Protein AF-A0A956P3X3-F1 (afdb_monomer)

Radius of gyration: 22.04 Å; Cα contacts (8 Å, |Δi|>4): 725; chains: 1; bounding box: 51×44×58 Å

Secondary structure (DSSP, 8-state):
-HHHHHHHT--S-EEEEE--S-SSS--EEEB-STTT-EEEEE--TTTHHHHHHHHHHHHTTPPPPSSS--SS--TT--SGGGB-SS-EEETTTTEEE-TTT-EETTSS-SSEE--HHHHHHHHHHHHHSHHHH--S-PPP-EEEEEEEEEETTEEEEPPPEEEESPPPP----SEEEEEE-TTS-EEEEEEEPPPPBSSS-TTS-EEEEEEEE--TTHHHH--EEEEEETTEEEEEE--SS-PPPP--EEEEETTTEEEEE--TTT-SEEEEEETTT--EEEEEETTEEEEETT--SEEEEEE-SS-EEEEEE---

Nearest PDB structures (foldseek):
  3fhq-assembly1_B  TM=4.062E-01  e=3.745E-04  Glutamicibacter protophormiae
  3fha-assembly1_A  TM=3.845E-01  e=3.541E-04  Glutamicibacter protophormiae
  3fhq-assembly2_D  TM=3.693E-01  e=7.754E-04  Glutamicibacter protophormiae
  1hng-assembly1_B  TM=3.920E-01  e=1.507E-02  Rattus rattus
  5ubx-assembly1_B  TM=3.166E-01  e=2.359E-02  Mus musculus

pLDDT: mean 89.93, std 10.21, range [42.72, 98.5]

Mean predicted aligned error: 6.12 Å

Solvent-accessible surface area (backbone atoms only — not comparable to full-atom values): 17410 Å² total; per-residue (Å²): 100,55,52,56,43,36,56,64,49,57,90,64,77,45,78,40,77,40,88,66,95,68,94,77,77,88,53,50,44,20,26,48,17,82,89,68,26,30,24,36,23,38,68,52,77,82,55,30,64,56,40,47,52,33,23,51,39,13,29,42,55,43,60,35,30,62,22,72,78,58,68,81,40,44,87,80,65,86,44,73,74,19,29,14,73,52,76,40,77,42,72,94,75,72,41,78,42,52,32,91,62,29,14,19,43,50,27,71,39,68,55,66,38,73,15,60,69,58,47,52,48,40,51,46,36,69,74,73,27,76,79,71,75,52,77,73,66,63,66,69,36,60,13,34,38,46,38,36,38,41,37,83,91,45,67,46,72,52,65,18,35,70,36,68,15,27,62,48,89,67,55,72,41,93,25,38,39,36,35,18,29,83,90,64,50,76,77,43,72,49,53,28,47,68,71,57,53,72,74,59,66,89,73,59,66,40,54,48,46,36,23,41,80,46,56,91,67,46,70,80,46,52,30,28,44,37,41,37,49,96,95,42,77,37,74,34,53,54,69,96,62,90,72,78,81,89,75,67,46,76,42,80,40,90,90,61,27,26,40,40,38,47,65,31,85,64,27,52,33,33,43,35,20,37,56,89,79,62,47,76,76,42,83,40,51,82,31,51,43,84,40,60,46,83,49,57,46,32,34,36,37,35,12,49,33,45,52,62,51,78,46,78,48,74,56,117

Structure (mmCIF, N/CA/C/O backbone):
data_AF-A0A956P3X3-F1
#
_entry.id   AF-A0A956P3X3-F1
#
loop_
_atom_site.group_PDB
_atom_site.id
_atom_site.type_symbol
_atom_site.label_atom_id
_atom_site.label_alt_id
_atom_site.label_comp_id
_atom_site.label_asym_id
_atom_site.label_entity_id
_atom_site.label_seq_id
_atom_site.pdbx_PDB_ins_code
_atom_site.Cartn_x
_atom_site.Cartn_y
_atom_site.Cartn_z
_atom_site.occupancy
_atom_site.B_iso_or_equiv
_atom_site.auth_seq_id
_atom_site.auth_comp_id
_atom_site.auth_asym_id
_atom_site.auth_atom_id
_atom_site.pdbx_PDB_model_num
ATOM 1 N N . VAL A 1 1 ? 1.084 0.787 2.793 1.00 89.25 1 VAL A N 1
ATOM 2 C CA . VAL A 1 1 ? 0.687 1.830 1.813 1.00 89.25 1 VAL A CA 1
ATOM 3 C C . VAL A 1 1 ? -0.714 1.593 1.2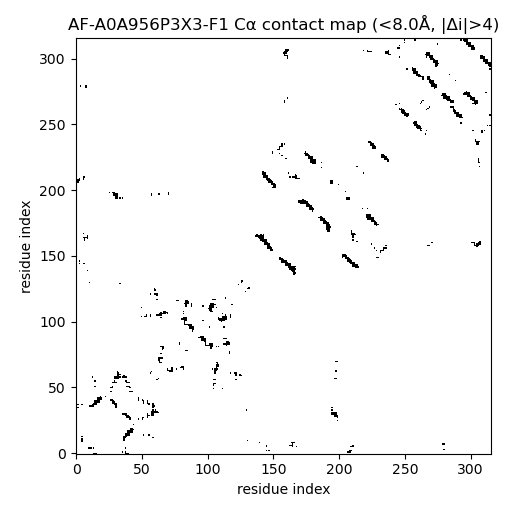60 1.00 89.25 1 VAL A C 1
ATOM 5 O O . VAL A 1 1 ? -1.508 2.520 1.314 1.00 89.25 1 VAL A O 1
ATOM 8 N N . LEU A 1 2 ? -1.071 0.370 0.841 1.00 91.31 2 LEU A N 1
ATOM 9 C CA . LEU A 1 2 ? -2.420 0.050 0.336 1.00 91.31 2 LEU A CA 1
ATOM 10 C C . LEU A 1 2 ? -3.567 0.499 1.269 1.00 91.31 2 LEU A C 1
ATOM 12 O O . LEU A 1 2 ? -4.482 1.189 0.833 1.00 91.31 2 LEU A O 1
ATOM 16 N N . ALA A 1 3 ? -3.478 0.190 2.569 1.00 94.56 3 ALA A N 1
ATOM 17 C CA . ALA A 1 3 ? -4.477 0.616 3.555 1.00 94.56 3 ALA A CA 1
ATOM 18 C C . ALA A 1 3 ? -4.563 2.138 3.736 1.00 94.56 3 ALA A C 1
ATOM 20 O O . ALA A 1 3 ? -5.655 2.666 3.921 1.00 94.56 3 ALA A O 1
ATOM 21 N N . LEU A 1 4 ? -3.432 2.842 3.625 1.00 94.62 4 LEU A N 1
ATOM 22 C CA . LEU A 1 4 ? -3.395 4.301 3.694 1.00 94.62 4 LEU A CA 1
ATOM 23 C C . LEU A 1 4 ? -4.129 4.912 2.497 1.00 94.62 4 LEU A C 1
ATOM 25 O O . LEU A 1 4 ? -5.017 5.730 2.695 1.00 94.62 4 LEU A O 1
ATOM 29 N N . LYS A 1 5 ? -3.861 4.432 1.276 1.00 93.38 5 LYS A N 1
ATOM 30 C CA . LYS A 1 5 ? -4.593 4.865 0.077 1.00 93.38 5 LYS A CA 1
ATOM 31 C C . LYS A 1 5 ? -6.096 4.587 0.184 1.00 93.38 5 LYS A C 1
ATOM 33 O O . LYS A 1 5 ? -6.902 5.442 -0.176 1.00 93.38 5 LYS A O 1
ATOM 38 N N . ALA A 1 6 ? -6.477 3.397 0.655 1.00 93.06 6 ALA A N 1
ATOM 39 C CA . ALA A 1 6 ? -7.883 3.034 0.826 1.00 93.06 6 ALA A CA 1
ATOM 40 C C . ALA A 1 6 ? -8.585 3.953 1.843 1.00 93.06 6 ALA A C 1
ATOM 42 O O . ALA A 1 6 ? -9.685 4.426 1.576 1.00 93.06 6 ALA A O 1
ATOM 43 N N . ALA A 1 7 ? -7.929 4.253 2.967 1.00 94.50 7 ALA A N 1
ATOM 44 C CA . ALA A 1 7 ? -8.443 5.145 4.005 1.00 94.50 7 ALA A CA 1
ATOM 45 C C . ALA A 1 7 ? -8.443 6.632 3.614 1.00 94.50 7 ALA A C 1
ATOM 47 O O . ALA A 1 7 ? -9.229 7.400 4.165 1.00 94.50 7 ALA A O 1
ATOM 48 N N . ASP A 1 8 ? -7.565 7.047 2.702 1.00 91.25 8 ASP A N 1
ATOM 49 C CA . ASP A 1 8 ? -7.583 8.383 2.098 1.00 91.25 8 ASP A CA 1
ATOM 50 C C . ASP A 1 8 ? -8.687 8.527 1.042 1.00 91.25 8 ASP A C 1
ATOM 52 O O . ASP A 1 8 ? -9.041 9.643 0.675 1.00 91.25 8 ASP A O 1
ATOM 56 N N . GLY A 1 9 ? -9.217 7.417 0.511 1.00 87.38 9 GLY A N 1
ATOM 57 C CA . GLY A 1 9 ? -10.200 7.450 -0.575 1.00 87.38 9 GLY A CA 1
ATOM 58 C C . GLY A 1 9 ? -9.646 8.019 -1.888 1.00 87.38 9 GLY A C 1
ATOM 59 O O . GLY A 1 9 ? -10.409 8.464 -2.742 1.00 87.38 9 GLY A O 1
ATOM 60 N N . SER A 1 10 ? -8.321 8.028 -2.049 1.00 83.62 10 SER A N 1
ATOM 61 C CA . SER A 1 10 ? -7.634 8.738 -3.129 1.00 83.62 10 SER A CA 1
ATOM 62 C C . SER A 1 10 ? -7.438 7.880 -4.382 1.00 83.62 10 SER A C 1
ATOM 64 O O . SER A 1 10 ? -7.206 6.663 -4.326 1.00 83.62 10 SER A O 1
ATOM 66 N N . SER A 1 11 ? -7.479 8.543 -5.538 1.00 80.50 11 SER A N 1
ATOM 67 C CA . SER A 1 11 ? -7.108 7.989 -6.844 1.00 80.50 11 SER A CA 1
ATOM 68 C C . SER A 1 11 ? -5.630 8.221 -7.197 1.00 80.50 11 SER A C 1
ATOM 70 O O . SER A 1 11 ? -5.174 7.738 -8.237 1.00 80.50 11 SER A O 1
ATOM 72 N N . ALA A 1 12 ? -4.875 8.920 -6.345 1.00 87.19 12 ALA A N 1
ATOM 73 C CA . ALA A 1 12 ? -3.454 9.173 -6.545 1.00 87.19 12 ALA A CA 1
ATOM 74 C C . ALA A 1 12 ? -2.612 7.887 -6.468 1.00 87.19 12 ALA A C 1
ATOM 76 O O . ALA A 1 12 ? -3.055 6.847 -5.966 1.00 87.19 12 ALA A O 1
ATOM 77 N N . TYR A 1 13 ? -1.378 7.990 -6.960 1.00 90.25 13 TYR A N 1
ATOM 78 C CA . TYR A 1 13 ? -0.344 6.985 -6.743 1.00 90.25 13 TYR A CA 1
ATOM 79 C C . TYR A 1 13 ? 0.301 7.211 -5.378 1.00 90.25 13 TYR A C 1
ATOM 81 O O . TYR A 1 13 ? 0.568 8.351 -4.999 1.00 90.25 13 TYR A O 1
ATOM 89 N N . TYR A 1 14 ? 0.566 6.127 -4.656 1.00 94.12 14 TYR A N 1
ATOM 90 C CA . TYR A 1 14 ? 1.231 6.178 -3.359 1.00 94.12 14 TYR A CA 1
ATOM 91 C C . TYR A 1 14 ? 2.521 5.372 -3.399 1.00 94.12 14 TYR A C 1
ATOM 93 O O . TYR A 1 14 ? 2.506 4.180 -3.693 1.00 94.12 14 TYR A O 1
ATOM 101 N N . TYR A 1 15 ? 3.622 6.005 -3.021 1.00 95.94 15 TYR A N 1
ATOM 102 C CA . TYR A 1 15 ? 4.911 5.347 -2.865 1.00 95.94 15 TYR A CA 1
ATOM 103 C C . TYR A 1 15 ? 5.340 5.431 -1.403 1.00 95.94 15 TYR A C 1
ATOM 105 O O . TYR A 1 15 ? 5.355 6.516 -0.821 1.00 95.94 15 TYR A O 1
ATOM 113 N N . GLY A 1 16 ? 5.631 4.289 -0.785 1.00 95.44 16 GLY A N 1
ATOM 114 C CA . GLY A 1 16 ? 6.189 4.251 0.563 1.00 95.44 16 GLY A CA 1
ATOM 115 C C . GLY A 1 16 ? 7.688 4.000 0.531 1.00 95.44 16 GLY A C 1
ATOM 116 O O . GLY A 1 16 ? 8.163 3.136 -0.197 1.00 95.44 16 GLY A O 1
ATOM 1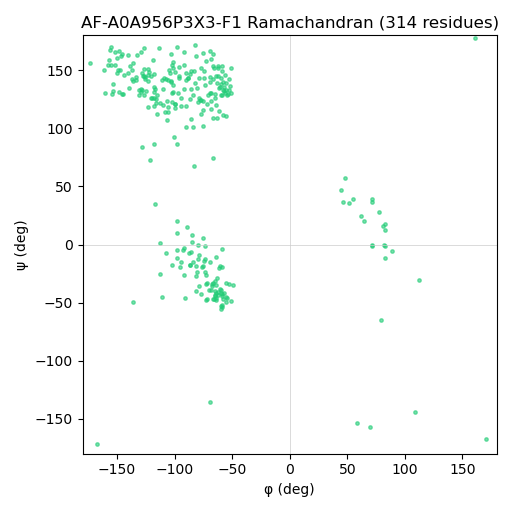17 N N . VAL A 1 17 ? 8.414 4.731 1.369 1.00 96.06 17 VAL A N 1
ATOM 118 C CA . VAL A 1 17 ? 9.855 4.560 1.547 1.00 96.06 17 VAL A CA 1
ATOM 119 C C . VAL A 1 17 ? 10.105 3.784 2.835 1.00 96.06 17 VAL A C 1
ATOM 121 O O . VAL A 1 17 ? 9.559 4.128 3.885 1.00 96.06 17 VAL A O 1
ATOM 124 N N . VAL A 1 18 ? 10.920 2.736 2.759 1.00 93.81 18 VAL A N 1
ATOM 125 C CA . VAL A 1 18 ? 11.226 1.850 3.885 1.00 93.81 18 VAL A CA 1
ATOM 126 C C . VAL A 1 18 ? 12.712 1.912 4.206 1.00 93.81 18 VAL A C 1
ATOM 128 O O . VAL A 1 18 ? 13.554 1.643 3.355 1.00 93.81 18 VAL A O 1
ATOM 131 N N . LYS A 1 19 ? 13.044 2.195 5.466 1.00 94.12 19 LYS A N 1
ATOM 132 C CA . LYS A 1 19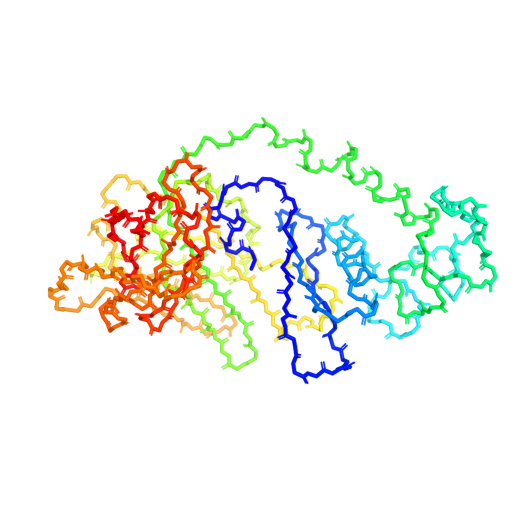 ? 14.417 2.057 5.949 1.00 94.12 19 LYS A CA 1
ATOM 133 C C . LYS A 1 19 ? 14.758 0.587 6.154 1.00 94.12 19 LYS A C 1
ATOM 135 O O . LYS A 1 19 ? 14.165 -0.072 7.007 1.00 94.12 19 LYS A O 1
ATOM 140 N N . THR A 1 20 ? 15.719 0.078 5.391 1.00 92.06 20 THR A N 1
ATOM 141 C CA . THR A 1 20 ? 16.123 -1.335 5.427 1.00 92.06 20 THR A CA 1
ATOM 142 C C . THR A 1 20 ? 17.437 -1.526 6.179 1.00 92.06 20 THR A C 1
ATOM 144 O O . THR A 1 20 ? 18.336 -0.686 6.137 1.00 92.06 20 THR A O 1
ATOM 147 N N . THR A 1 21 ? 17.595 -2.661 6.861 1.00 92.00 21 THR A N 1
ATOM 148 C CA . THR A 1 21 ? 18.856 -3.037 7.532 1.00 92.00 21 THR A CA 1
ATOM 149 C C . THR A 1 21 ? 19.837 -3.758 6.605 1.00 92.00 21 THR A C 1
ATOM 151 O O . THR A 1 21 ? 21.028 -3.797 6.897 1.00 92.00 21 THR A O 1
ATOM 154 N N . TYR A 1 22 ? 19.360 -4.280 5.474 1.00 90.38 22 TYR A N 1
ATOM 155 C CA . TYR A 1 22 ? 20.145 -4.973 4.450 1.00 90.38 22 TYR A CA 1
ATOM 156 C C . TYR A 1 22 ? 20.424 -4.068 3.246 1.00 90.38 22 TYR A C 1
ATOM 158 O O . TYR A 1 22 ? 19.684 -3.119 3.003 1.00 90.38 22 TYR A O 1
ATOM 166 N N . SER A 1 23 ? 21.472 -4.373 2.477 1.00 87.31 23 SER A N 1
ATOM 167 C CA . SER A 1 23 ? 21.928 -3.581 1.322 1.00 87.31 23 SER A CA 1
ATOM 168 C C . SER A 1 23 ? 21.756 -4.268 -0.039 1.00 87.31 23 SER A C 1
ATOM 170 O O . SER A 1 23 ? 22.145 -3.696 -1.053 1.00 87.31 23 SER A O 1
ATOM 172 N N . SER A 1 24 ? 21.192 -5.476 -0.079 1.00 85.38 24 SER A N 1
ATOM 173 C CA . SER A 1 24 ? 20.927 -6.235 -1.307 1.00 85.38 24 SER A CA 1
ATOM 174 C C . SER A 1 24 ? 19.700 -7.140 -1.150 1.00 85.38 24 SER A C 1
ATOM 176 O O . SER A 1 24 ? 19.291 -7.443 -0.029 1.00 85.38 24 SER A O 1
ATOM 178 N N . GLY A 1 25 ? 19.114 -7.565 -2.272 1.00 86.62 25 GLY A N 1
ATOM 179 C CA . GLY A 1 25 ? 17.879 -8.351 -2.311 1.00 86.62 25 GLY A CA 1
ATOM 180 C C . GLY A 1 25 ? 16.704 -7.526 -2.831 1.00 86.62 25 GLY A C 1
ATOM 181 O O . GLY A 1 25 ? 16.883 -6.695 -3.719 1.00 86.62 25 GLY A O 1
ATOM 182 N N . VAL A 1 26 ? 15.511 -7.758 -2.280 1.00 87.50 26 VAL A N 1
ATOM 183 C CA . VAL A 1 26 ? 14.284 -7.049 -2.674 1.00 87.50 26 VAL A CA 1
ATOM 184 C C . VAL A 1 26 ? 14.401 -5.574 -2.288 1.00 87.50 26 VAL A C 1
ATOM 186 O O . VAL A 1 26 ? 14.383 -5.232 -1.109 1.00 87.50 26 VAL A O 1
ATOM 189 N N . ALA A 1 27 ? 14.555 -4.704 -3.282 1.00 91.69 27 ALA A N 1
ATOM 190 C CA . ALA A 1 27 ? 14.717 -3.266 -3.078 1.00 91.69 27 ALA A CA 1
ATOM 191 C C . ALA A 1 27 ? 13.382 -2.506 -3.101 1.00 91.69 27 ALA A C 1
ATOM 193 O O . ALA A 1 27 ? 13.267 -1.452 -2.469 1.00 91.69 27 ALA A O 1
ATOM 194 N N . GLY A 1 28 ? 12.383 -3.056 -3.791 1.00 92.81 28 GLY A N 1
ATOM 195 C CA . GLY A 1 28 ? 11.038 -2.516 -3.913 1.00 92.81 28 GLY A CA 1
ATOM 196 C C . GLY A 1 28 ? 10.013 -3.596 -4.245 1.00 92.81 28 GLY A C 1
ATOM 197 O O . GLY A 1 28 ? 10.374 -4.751 -4.474 1.00 92.81 28 GLY A O 1
ATOM 198 N N . ILE A 1 29 ? 8.738 -3.223 -4.116 1.00 91.31 29 ILE A N 1
ATOM 199 C CA . ILE A 1 29 ? 7.579 -4.043 -4.482 1.00 91.31 29 ILE A CA 1
ATOM 200 C C . ILE A 1 29 ? 6.479 -3.127 -5.034 1.00 91.31 29 ILE A C 1
ATOM 202 O O . ILE A 1 29 ? 6.063 -2.170 -4.359 1.00 91.31 29 ILE A O 1
ATOM 206 N N . GLY A 1 30 ? 5.940 -3.466 -6.200 1.00 91.19 30 GLY A N 1
ATOM 207 C CA . GLY A 1 30 ? 4.930 -2.702 -6.922 1.00 91.19 30 GLY A CA 1
ATOM 208 C C . GLY A 1 30 ? 3.749 -3.563 -7.368 1.00 91.19 30 GLY A C 1
ATOM 209 O O . GLY A 1 30 ? 3.898 -4.632 -7.952 1.00 91.19 30 GLY A O 1
ATOM 210 N N . TYR A 1 31 ? 2.523 -3.084 -7.134 1.00 90.19 31 TYR A N 1
ATOM 211 C CA . TYR A 1 31 ? 1.351 -3.719 -7.750 1.00 90.19 31 TYR A CA 1
ATOM 212 C C . TYR A 1 31 ? 1.273 -3.389 -9.239 1.00 90.19 31 TYR A C 1
ATOM 214 O O . TYR A 1 31 ? 1.415 -2.222 -9.619 1.00 90.19 31 TYR A O 1
ATOM 222 N N . VAL A 1 32 ? 0.957 -4.392 -10.058 1.00 88.06 32 VAL A N 1
ATOM 223 C CA . VAL A 1 32 ? 0.909 -4.267 -11.516 1.00 88.06 32 VAL A CA 1
ATOM 224 C C . VAL A 1 32 ? -0.457 -3.754 -11.974 1.00 88.06 32 VAL A C 1
ATOM 226 O O . VAL A 1 32 ? -1.458 -4.472 -11.952 1.00 88.06 32 VAL A O 1
ATOM 229 N N . GLY A 1 33 ? -0.493 -2.501 -12.425 1.00 84.88 33 GLY A N 1
ATOM 230 C CA . GLY A 1 33 ? -1.693 -1.833 -12.925 1.00 84.88 33 GLY A CA 1
ATOM 231 C C . GLY A 1 33 ? -2.837 -1.766 -11.903 1.00 84.88 33 GLY A C 1
ATOM 232 O O . GLY A 1 33 ? -2.643 -1.759 -10.686 1.00 84.88 33 GLY A O 1
ATOM 233 N N . GLY A 1 34 ? -4.066 -1.690 -12.418 1.00 80.12 34 GLY A N 1
ATOM 234 C CA . GLY A 1 34 ? -5.286 -1.804 -11.622 1.00 80.12 34 GLY A CA 1
ATOM 235 C C . GLY A 1 34 ? -5.572 -0.628 -10.676 1.00 80.12 34 GLY A C 1
ATOM 236 O O . GLY A 1 34 ? -5.173 0.522 -10.896 1.00 80.12 34 GLY A O 1
ATOM 237 N N . GLY A 1 35 ? -6.360 -0.920 -9.636 1.00 79.00 35 GLY A N 1
ATOM 238 C CA . GLY A 1 35 ? -6.847 0.064 -8.663 1.00 79.00 35 GLY A CA 1
ATOM 239 C C . GLY A 1 35 ? -5.891 0.325 -7.497 1.00 79.00 35 GLY A C 1
ATOM 240 O O . GLY A 1 35 ? -6.022 1.359 -6.830 1.00 79.00 35 GLY A O 1
ATOM 241 N N . ALA A 1 36 ? -4.927 -0.577 -7.275 1.00 84.62 36 ALA A N 1
ATOM 242 C CA . ALA A 1 36 ? -3.984 -0.510 -6.167 1.00 84.62 36 ALA A CA 1
ATOM 243 C C . ALA A 1 36 ? -3.147 0.771 -6.212 1.00 84.62 36 ALA A C 1
ATOM 245 O O . ALA A 1 36 ? -3.182 1.533 -5.255 1.00 84.62 36 ALA A O 1
ATOM 246 N N . ARG A 1 37 ? -2.449 1.052 -7.325 1.00 89.06 37 ARG A N 1
ATOM 247 C CA . ARG A 1 37 ? -1.610 2.260 -7.519 1.00 89.06 37 ARG A CA 1
ATOM 248 C C . ARG A 1 37 ? -0.696 2.557 -6.324 1.00 89.06 37 ARG A C 1
ATOM 250 O O . ARG A 1 37 ? -0.517 3.713 -5.935 1.00 89.06 37 ARG A O 1
ATOM 257 N N . THR A 1 38 ? -0.179 1.505 -5.697 1.00 92.69 38 THR A N 1
ATOM 258 C CA . THR A 1 38 ? 0.757 1.629 -4.585 1.00 92.69 38 THR A CA 1
ATOM 259 C C . THR A 1 38 ? 2.025 0.847 -4.851 1.00 92.69 38 THR A C 1
ATOM 261 O O . THR A 1 38 ? 1.962 -0.264 -5.378 1.00 92.69 38 THR A O 1
ATOM 264 N N . ALA A 1 39 ? 3.136 1.402 -4.399 1.00 94.50 39 ALA A N 1
ATOM 265 C CA . ALA A 1 39 ? 4.450 0.794 -4.455 1.00 94.50 39 ALA A CA 1
ATOM 266 C C . ALA A 1 39 ? 5.227 1.081 -3.164 1.00 94.50 39 ALA A C 1
ATOM 268 O O . ALA A 1 39 ? 4.866 1.962 -2.369 1.00 94.50 39 ALA A O 1
ATOM 269 N N . LEU A 1 40 ? 6.279 0.307 -2.945 1.00 94.31 40 LEU A N 1
ATOM 270 C CA . LEU A 1 40 ? 7.215 0.429 -1.839 1.00 94.31 40 LEU A CA 1
ATOM 271 C C . LEU A 1 40 ? 8.637 0.336 -2.374 1.00 94.31 40 LEU A C 1
ATOM 273 O O . LEU A 1 40 ? 8.893 -0.491 -3.236 1.00 94.31 40 LEU A O 1
ATOM 277 N N . GLY A 1 41 ? 9.568 1.082 -1.794 1.00 95.44 41 GLY A N 1
ATOM 278 C CA . GLY A 1 41 ? 10.990 0.826 -2.002 1.00 95.44 41 GLY A CA 1
ATOM 279 C C . GLY A 1 41 ? 11.853 1.332 -0.861 1.00 95.44 41 GLY A C 1
ATOM 280 O O . GLY A 1 41 ? 11.377 2.002 0.060 1.00 95.44 41 GLY A O 1
ATOM 281 N N . TRP A 1 42 ? 13.125 0.954 -0.877 1.00 95.94 42 TRP A N 1
ATOM 282 C CA . TRP A 1 42 ? 14.058 1.289 0.194 1.00 95.94 42 TRP A CA 1
ATOM 283 C C . TRP A 1 42 ? 14.536 2.752 0.165 1.00 95.94 42 TRP A C 1
ATOM 285 O O . TRP A 1 42 ? 14.404 3.453 -0.836 1.00 95.94 42 TRP A O 1
ATOM 295 N N . ASP A 1 43 ? 15.132 3.223 1.259 1.00 95.19 43 ASP A N 1
ATOM 296 C CA . ASP A 1 43 ? 15.688 4.579 1.408 1.00 95.19 43 ASP A CA 1
ATOM 297 C C . ASP A 1 43 ? 17.162 4.717 0.968 1.00 95.19 43 ASP A C 1
ATOM 299 O O . ASP A 1 43 ? 17.833 5.696 1.300 1.00 95.19 43 ASP A O 1
ATOM 303 N N . ARG A 1 44 ? 17.697 3.741 0.224 1.00 93.62 44 ARG A N 1
ATOM 304 C CA . ARG A 1 44 ? 19.130 3.655 -0.097 1.00 93.62 44 ARG A CA 1
ATOM 305 C C . ARG A 1 44 ? 19.498 4.377 -1.387 1.00 93.62 44 ARG A C 1
ATOM 307 O O . ARG A 1 44 ? 19.336 3.846 -2.480 1.00 93.62 44 ARG A O 1
ATOM 314 N N . LEU A 1 45 ? 20.058 5.575 -1.268 1.00 91.69 45 LEU A N 1
ATOM 315 C CA . LEU A 1 45 ? 20.659 6.276 -2.404 1.00 91.69 45 LEU A CA 1
ATOM 316 C C . LEU A 1 45 ? 22.023 5.662 -2.798 1.00 91.69 45 LEU A C 1
ATOM 318 O O . LEU A 1 45 ? 22.736 5.160 -1.928 1.00 91.69 45 LEU A O 1
ATOM 322 N N . PRO A 1 46 ? 22.404 5.711 -4.091 1.00 91.75 46 PRO A N 1
ATOM 323 C CA . PRO A 1 46 ? 21.681 6.362 -5.189 1.00 91.75 46 PRO A CA 1
ATOM 324 C C . PRO A 1 46 ? 20.598 5.491 -5.854 1.00 91.75 46 PRO A C 1
ATOM 326 O O . PRO A 1 46 ? 19.861 6.002 -6.686 1.00 91.75 46 PRO A O 1
ATOM 329 N N . SER A 1 47 ? 20.461 4.206 -5.509 1.00 92.62 47 SER A N 1
ATOM 330 C CA . SER A 1 47 ? 19.547 3.295 -6.222 1.00 92.62 47 SER A CA 1
ATOM 331 C C . SER A 1 47 ? 18.062 3.530 -5.928 1.00 92.62 47 SER A C 1
ATOM 333 O O . SER A 1 47 ? 17.221 3.187 -6.753 1.00 92.62 47 SER A O 1
ATOM 335 N N . ALA A 1 48 ? 17.711 4.132 -4.788 1.00 94.56 48 ALA A N 1
ATOM 336 C CA . ALA A 1 48 ? 16.321 4.337 -4.374 1.00 94.56 48 ALA A CA 1
ATOM 337 C C . ALA A 1 48 ? 15.459 5.093 -5.401 1.00 94.56 48 ALA A C 1
ATOM 339 O O . ALA A 1 48 ? 14.271 4.802 -5.518 1.00 94.56 48 ALA A O 1
ATOM 340 N N . SER A 1 49 ? 16.030 6.037 -6.159 1.00 93.38 49 SER A N 1
ATOM 341 C CA . SER A 1 49 ? 15.291 6.753 -7.209 1.00 93.38 49 SER A CA 1
ATOM 342 C C . SER A 1 49 ? 14.955 5.860 -8.402 1.00 93.38 49 SER A C 1
ATOM 344 O O . SER A 1 49 ? 13.852 5.952 -8.935 1.00 93.38 49 SER A O 1
ATOM 346 N N . GLY A 1 50 ? 15.885 4.983 -8.785 1.00 94.94 50 GLY A N 1
ATOM 347 C CA . GLY A 1 50 ? 15.687 3.985 -9.835 1.00 94.94 50 GLY A CA 1
ATOM 348 C C . GLY A 1 50 ? 14.617 2.974 -9.464 1.00 94.94 50 GLY A C 1
ATOM 349 O O . GLY A 1 50 ? 13.650 2.782 -10.195 1.00 94.94 50 GLY A O 1
ATOM 350 N N . VAL A 1 51 ? 14.718 2.442 -8.241 1.00 95.75 51 VAL A N 1
ATOM 351 C CA . VAL A 1 51 ? 13.707 1.553 -7.653 1.00 95.75 51 VAL A CA 1
ATOM 352 C C . VAL A 1 51 ? 12.339 2.226 -7.660 1.00 95.75 51 VAL A C 1
ATOM 354 O O . VAL A 1 51 ? 11.386 1.659 -8.173 1.00 95.75 51 VAL A O 1
ATOM 357 N N . MET A 1 52 ? 12.229 3.470 -7.186 1.00 96.25 52 MET A N 1
ATOM 358 C CA . MET A 1 52 ? 10.954 4.191 -7.218 1.00 96.25 52 MET A CA 1
ATOM 359 C C . MET A 1 52 ? 10.362 4.265 -8.630 1.00 96.25 52 MET A C 1
ATOM 361 O O . MET A 1 52 ? 9.165 4.036 -8.804 1.00 96.25 52 MET A O 1
ATOM 365 N N . ALA A 1 53 ? 11.180 4.585 -9.634 1.00 96.12 53 ALA A N 1
ATOM 366 C CA . ALA A 1 53 ? 10.729 4.644 -11.018 1.00 96.12 53 ALA A CA 1
ATOM 367 C C . ALA A 1 53 ? 10.285 3.262 -11.536 1.00 96.12 53 ALA A C 1
ATOM 369 O O . ALA A 1 53 ? 9.230 3.177 -12.169 1.00 96.12 53 ALA A O 1
ATOM 370 N N . HIS A 1 54 ? 11.023 2.198 -11.210 1.00 96.88 54 HIS A N 1
ATOM 371 C CA . HIS A 1 54 ? 10.699 0.807 -11.540 1.00 96.88 54 HIS A CA 1
ATOM 372 C C . HIS A 1 54 ? 9.337 0.392 -10.964 1.00 96.88 54 HIS A C 1
ATOM 374 O O . HIS A 1 54 ? 8.429 0.012 -11.705 1.00 96.88 54 HIS A O 1
ATOM 380 N N . GLU A 1 55 ? 9.136 0.582 -9.657 1.00 95.75 55 GLU A N 1
ATOM 381 C CA . GLU A 1 55 ? 7.897 0.172 -8.986 1.00 95.75 55 GLU A CA 1
ATOM 382 C C . GLU A 1 55 ? 6.675 0.984 -9.445 1.00 95.75 55 GLU A C 1
ATOM 384 O O . GLU A 1 55 ? 5.553 0.475 -9.539 1.00 95.75 55 GLU A O 1
ATOM 389 N N . ILE A 1 56 ? 6.870 2.263 -9.777 1.00 94.31 56 ILE A N 1
ATOM 390 C CA . ILE A 1 56 ? 5.819 3.087 -10.389 1.00 94.31 56 ILE A CA 1
ATOM 391 C C . ILE A 1 56 ? 5.496 2.593 -11.806 1.00 94.31 56 ILE A C 1
ATOM 393 O O . ILE A 1 56 ? 4.329 2.636 -12.210 1.00 94.31 56 ILE A O 1
ATOM 397 N N . GLY A 1 57 ? 6.488 2.087 -12.542 1.00 95.25 57 GLY A N 1
ATOM 398 C CA . GLY A 1 57 ? 6.293 1.386 -13.809 1.00 95.25 57 GLY A CA 1
ATOM 399 C C . GLY A 1 57 ? 5.307 0.227 -13.670 1.00 95.25 57 GLY A C 1
ATOM 400 O O . GLY A 1 57 ? 4.344 0.148 -14.443 1.00 95.25 57 GLY A O 1
ATOM 401 N N . HIS A 1 58 ? 5.444 -0.594 -12.623 1.00 94.81 58 HIS A N 1
ATOM 402 C CA . HIS A 1 58 ? 4.465 -1.640 -12.310 1.00 94.81 58 HIS A CA 1
ATOM 403 C C . HIS A 1 58 ? 3.067 -1.066 -12.096 1.00 94.81 58 HIS A C 1
ATOM 405 O O . HIS A 1 58 ? 2.120 -1.522 -12.738 1.00 94.81 58 HIS A O 1
ATOM 411 N N . ASN A 1 59 ? 2.906 0.010 -11.319 1.00 92.56 59 ASN A N 1
ATOM 412 C CA . ASN A 1 59 ? 1.588 0.637 -11.136 1.00 92.56 59 ASN A CA 1
ATOM 413 C C . ASN A 1 59 ? 0.948 1.154 -12.439 1.00 92.56 59 ASN A C 1
ATOM 415 O O . ASN A 1 59 ? -0.270 1.352 -12.480 1.00 92.56 59 ASN A O 1
ATOM 419 N N . MET A 1 60 ? 1.736 1.348 -13.498 1.00 92.62 60 MET A N 1
ATOM 420 C CA . MET A 1 60 ? 1.282 1.711 -14.846 1.00 92.62 60 MET A CA 1
ATOM 421 C C . MET A 1 60 ? 1.162 0.503 -15.791 1.00 92.62 60 MET A C 1
ATOM 423 O O . MET A 1 60 ? 1.146 0.657 -17.010 1.00 92.62 60 MET A O 1
ATOM 427 N N . GLY A 1 61 ? 1.055 -0.703 -15.229 1.00 91.12 61 GLY A N 1
ATOM 428 C CA . GLY A 1 61 ? 0.777 -1.940 -15.956 1.00 91.12 61 GLY A CA 1
ATOM 429 C C . GLY A 1 61 ? 1.995 -2.561 -16.631 1.00 91.12 61 GLY A C 1
ATOM 430 O O . GLY A 1 61 ? 1.826 -3.394 -17.519 1.00 91.12 61 GLY A O 1
ATOM 431 N N . ARG A 1 62 ? 3.214 -2.158 -16.260 1.00 93.94 62 ARG A N 1
ATOM 432 C CA . ARG A 1 62 ? 4.426 -2.731 -16.845 1.00 93.94 62 ARG A CA 1
ATOM 433 C C . ARG A 1 62 ? 4.841 -4.005 -16.121 1.00 93.94 62 ARG A C 1
ATOM 435 O O . ARG A 1 62 ? 4.897 -4.034 -14.898 1.00 93.94 62 ARG A O 1
ATOM 442 N N . SER A 1 63 ? 5.158 -5.040 -16.889 1.00 94.06 63 SER A N 1
ATOM 443 C CA . SER A 1 63 ? 5.874 -6.229 -16.416 1.00 94.06 63 SER A CA 1
ATOM 444 C C . SER A 1 63 ? 7.381 -6.050 -16.606 1.00 94.06 63 SER A C 1
ATOM 446 O O . SER A 1 63 ? 7.811 -5.150 -17.334 1.00 94.06 63 SER A O 1
ATOM 448 N N . HIS A 1 64 ? 8.171 -6.914 -15.968 1.00 95.75 64 HIS A N 1
ATOM 449 C CA . HIS A 1 64 ? 9.623 -6.915 -16.117 1.00 95.75 64 HIS A CA 1
ATOM 450 C C . HIS A 1 64 ? 10.076 -7.129 -17.565 1.00 95.75 64 HIS A C 1
ATOM 452 O O . HIS A 1 64 ? 9.403 -7.792 -18.349 1.00 95.75 64 HIS A O 1
ATOM 458 N N . VAL A 1 65 ? 11.263 -6.636 -17.901 1.00 96.94 65 VAL A N 1
ATOM 459 C CA . VAL A 1 65 ? 11.937 -6.856 -19.188 1.00 96.94 65 VAL A CA 1
ATOM 460 C C . VAL A 1 65 ? 13.045 -7.891 -19.028 1.00 96.94 65 VAL A C 1
ATOM 462 O O . VAL A 1 65 ? 13.777 -7.859 -18.045 1.00 96.94 65 VAL A O 1
ATOM 465 N N . ALA A 1 66 ? 13.205 -8.791 -20.005 1.00 95.44 66 ALA A N 1
ATOM 466 C CA . ALA A 1 66 ? 14.153 -9.910 -19.966 1.00 95.44 66 ALA A CA 1
ATOM 467 C C . ALA A 1 66 ? 15.641 -9.478 -19.990 1.00 95.44 66 ALA A C 1
ATOM 469 O O . ALA A 1 66 ? 16.339 -9.627 -20.994 1.00 95.44 66 ALA A O 1
ATOM 470 N N . CYS A 1 67 ? 16.142 -8.959 -18.868 1.00 95.94 67 CYS A N 1
ATOM 471 C CA . CYS A 1 67 ? 17.558 -8.733 -18.591 1.00 95.94 67 CYS A CA 1
ATOM 472 C C . CYS A 1 67 ? 17.795 -8.776 -17.074 1.00 95.94 67 CYS A C 1
ATOM 474 O O . CYS A 1 67 ? 17.059 -8.153 -16.312 1.00 95.94 67 CYS A O 1
ATOM 476 N N . GLY A 1 68 ? 18.816 -9.520 -16.637 1.00 92.25 68 GLY A N 1
ATOM 477 C CA . GLY A 1 68 ? 19.148 -9.680 -15.215 1.00 92.25 68 GLY A CA 1
ATOM 478 C C . GLY A 1 68 ? 18.318 -10.746 -14.489 1.00 92.25 68 GLY A C 1
ATOM 479 O O . GLY A 1 68 ? 18.288 -10.776 -13.266 1.00 92.25 68 GLY A O 1
ATOM 480 N N . GLY A 1 69 ? 17.667 -11.638 -15.244 1.00 90.12 69 GLY A N 1
ATOM 481 C CA . GLY A 1 69 ? 16.954 -12.804 -14.716 1.00 90.12 69 GLY A CA 1
ATOM 482 C C . GLY A 1 69 ? 15.643 -12.534 -13.962 1.00 90.12 69 GLY A C 1
ATOM 483 O O . GLY A 1 69 ? 15.391 -13.250 -12.992 1.00 90.12 69 GLY A O 1
ATOM 484 N N . PRO A 1 70 ? 14.795 -11.559 -14.352 1.00 89.50 70 PRO A N 1
ATOM 485 C CA . PRO A 1 70 ? 13.493 -11.412 -13.719 1.00 89.50 70 PRO A CA 1
ATOM 486 C C . PRO A 1 70 ? 12.598 -12.614 -14.016 1.00 89.50 70 PRO A C 1
ATOM 488 O O . PRO A 1 70 ? 12.690 -13.250 -15.070 1.00 89.50 70 PRO A O 1
ATOM 491 N N . SER A 1 71 ? 11.682 -12.895 -13.095 1.00 85.19 71 SER A N 1
ATOM 492 C CA . SER A 1 71 ? 10.624 -13.870 -13.342 1.00 85.19 71 SER A CA 1
ATOM 493 C C . SER A 1 71 ? 9.562 -13.290 -14.285 1.00 85.19 71 SER A C 1
ATOM 495 O O . SER A 1 71 ? 9.243 -12.105 -14.200 1.00 85.19 71 SER A O 1
ATOM 497 N N . ASN A 1 72 ? 9.018 -14.134 -15.170 1.00 84.44 72 ASN A N 1
ATOM 498 C CA . ASN A 1 72 ? 7.911 -13.807 -16.080 1.00 84.44 72 ASN A CA 1
ATOM 499 C C . ASN A 1 72 ? 8.084 -12.476 -16.853 1.00 84.44 72 ASN A C 1
ATOM 501 O O . ASN A 1 72 ? 7.233 -11.590 -16.733 1.00 84.44 72 ASN A O 1
ATOM 505 N N . PRO A 1 73 ? 9.174 -12.303 -17.628 1.00 92.88 73 PRO A N 1
ATOM 506 C CA . PRO A 1 73 ? 9.372 -11.085 -18.407 1.00 92.88 73 PRO A CA 1
ATOM 507 C C . PRO A 1 73 ? 8.270 -10.894 -19.462 1.00 92.88 73 PRO A C 1
ATOM 509 O O . PRO A 1 73 ? 7.698 -11.869 -19.949 1.00 92.88 73 PRO A O 1
ATOM 512 N N . ASP A 1 74 ? 8.007 -9.639 -19.840 1.00 95.06 74 ASP A N 1
ATOM 513 C CA . ASP A 1 74 ? 7.060 -9.259 -20.892 1.00 95.06 74 ASP A CA 1
ATOM 514 C C . ASP A 1 74 ? 7.465 -9.921 -22.221 1.00 95.06 74 ASP A C 1
ATOM 516 O O . ASP A 1 74 ? 8.490 -9.541 -22.800 1.00 95.06 74 ASP A O 1
ATOM 520 N N . PRO A 1 75 ? 6.678 -10.886 -22.734 1.00 95.19 75 PRO A N 1
ATOM 521 C CA . PRO A 1 75 ? 7.011 -11.590 -23.967 1.00 95.19 75 PRO A CA 1
ATOM 522 C C . PRO A 1 75 ? 6.911 -10.694 -25.207 1.00 95.19 75 PRO A C 1
ATOM 524 O O . PRO A 1 75 ? 7.417 -11.066 -26.262 1.00 95.19 75 PRO A O 1
ATOM 527 N N . ASN A 1 76 ? 6.262 -9.530 -25.099 1.00 97.12 76 ASN A N 1
ATOM 528 C CA . ASN A 1 76 ? 6.090 -8.590 -26.204 1.00 97.12 76 ASN A CA 1
ATOM 529 C C . ASN A 1 76 ? 7.189 -7.522 -26.258 1.00 97.12 76 ASN A C 1
ATOM 531 O O . ASN A 1 76 ? 7.186 -6.707 -27.180 1.00 97.12 76 ASN A O 1
ATOM 535 N N . PHE A 1 77 ? 8.109 -7.488 -25.286 1.00 97.94 77 PHE A N 1
ATOM 536 C CA . PHE A 1 77 ? 9.198 -6.519 -25.303 1.00 97.94 77 PHE A CA 1
ATOM 537 C C . PHE A 1 77 ? 10.104 -6.766 -26.526 1.00 97.94 77 PHE A C 1
ATOM 539 O O . PHE A 1 77 ? 10.676 -7.852 -26.649 1.00 97.94 77 PHE A O 1
ATOM 546 N N . PRO A 1 78 ? 10.261 -5.788 -27.437 1.00 97.69 78 PRO A N 1
ATOM 547 C CA . PRO A 1 78 ? 10.805 -6.057 -28.769 1.00 97.69 78 PRO A CA 1
ATOM 548 C C . PRO A 1 78 ? 12.336 -6.081 -28.820 1.00 97.69 78 PRO A C 1
ATOM 550 O O . PRO A 1 78 ? 12.911 -6.537 -29.809 1.00 97.69 78 PRO A O 1
ATOM 553 N N . TYR A 1 79 ? 13.014 -5.570 -27.789 1.00 97.88 79 TYR A N 1
ATOM 554 C CA . TYR A 1 79 ? 14.459 -5.373 -27.830 1.00 97.88 79 TYR A CA 1
ATOM 555 C C . TYR A 1 79 ? 15.213 -6.464 -27.077 1.00 97.88 79 TYR A C 1
ATOM 557 O O . TYR A 1 79 ? 14.948 -6.770 -25.913 1.00 97.88 79 TYR A O 1
ATOM 565 N N . ALA A 1 80 ? 16.226 -7.022 -27.735 1.00 95.69 80 ALA A N 1
ATOM 566 C CA . ALA A 1 80 ? 17.087 -8.022 -27.128 1.00 95.69 80 ALA A CA 1
ATOM 567 C C . ALA A 1 80 ? 17.843 -7.455 -25.916 1.00 95.69 80 ALA A C 1
ATOM 569 O O . ALA A 1 80 ? 18.270 -6.296 -25.903 1.00 95.69 80 ALA A O 1
ATOM 570 N N . ASN A 1 81 ? 18.054 -8.309 -24.909 1.00 93.94 81 ASN A N 1
ATOM 571 C CA . ASN A 1 81 ? 18.885 -8.017 -23.737 1.00 93.94 81 ASN A CA 1
ATOM 572 C C . ASN A 1 81 ? 18.515 -6.693 -23.033 1.00 93.94 81 ASN A C 1
ATOM 574 O O . ASN A 1 81 ? 19.396 -5.942 -22.595 1.00 93.94 81 ASN A O 1
ATOM 578 N N . GLY A 1 82 ? 17.216 -6.376 -23.008 1.00 96.94 82 GLY A N 1
ATOM 579 C CA . GLY A 1 82 ? 16.655 -5.200 -22.352 1.00 96.94 82 GLY A CA 1
ATOM 580 C C . GLY A 1 82 ? 17.131 -3.855 -22.896 1.00 96.94 82 GLY A C 1
ATOM 581 O O . GLY A 1 82 ? 17.146 -2.903 -22.132 1.00 96.94 82 GLY A O 1
ATOM 582 N N . SER A 1 83 ? 17.580 -3.747 -24.150 1.00 98.19 83 SER A N 1
ATOM 583 C CA . SER A 1 83 ? 17.977 -2.450 -24.729 1.00 98.19 83 SER A CA 1
ATOM 584 C C . SER A 1 83 ? 16.820 -1.440 -24.719 1.00 98.19 83 SER A C 1
ATOM 586 O O . SER A 1 83 ? 15.662 -1.822 -24.859 1.00 98.19 83 SER A O 1
ATOM 588 N N . ILE A 1 84 ? 17.135 -0.145 -24.607 1.00 98.50 84 ILE A N 1
ATOM 589 C CA . ILE A 1 84 ? 16.132 0.932 -24.689 1.00 98.50 84 ILE A CA 1
ATOM 590 C C . ILE A 1 84 ? 15.600 1.206 -26.107 1.00 98.50 84 ILE A C 1
ATOM 592 O O . ILE A 1 84 ? 14.737 2.067 -26.270 1.00 98.50 84 ILE A O 1
ATOM 596 N N . GLY A 1 85 ? 16.102 0.490 -27.120 1.00 97.88 85 GLY A N 1
ATOM 597 C CA . GLY A 1 85 ? 15.636 0.564 -28.507 1.00 97.88 85 GLY A CA 1
ATOM 598 C C . GLY A 1 85 ? 16.184 1.772 -29.259 1.00 97.88 85 GLY A C 1
ATOM 599 O O . GLY A 1 85 ? 16.981 1.625 -30.186 1.00 97.88 85 GLY A O 1
ATOM 600 N N . ILE A 1 86 ? 15.803 2.970 -28.823 1.00 97.75 86 ILE A N 1
ATOM 601 C CA . ILE A 1 86 ? 16.208 4.243 -29.428 1.00 97.75 86 ILE A CA 1
ATOM 602 C C . ILE A 1 86 ? 17.090 5.067 -28.487 1.00 97.75 86 ILE A C 1
ATOM 604 O O . ILE A 1 86 ? 17.226 4.774 -27.301 1.00 97.75 86 ILE A O 1
ATOM 608 N N . TRP A 1 87 ? 17.693 6.128 -29.022 1.00 98.38 87 TRP A N 1
ATOM 609 C CA . TRP A 1 87 ? 18.426 7.097 -28.213 1.00 98.38 87 TRP A CA 1
ATOM 610 C C . TRP A 1 87 ? 17.495 7.836 -27.250 1.00 98.38 87 TRP A C 1
ATOM 612 O O . TRP A 1 87 ? 16.516 8.453 -27.665 1.00 98.38 87 TRP A O 1
ATOM 622 N N . GLY A 1 88 ? 17.836 7.805 -25.962 1.00 97.19 88 GLY A N 1
ATOM 623 C CA . GLY A 1 88 ? 17.177 8.613 -24.942 1.00 97.19 88 GLY A CA 1
ATOM 624 C C . GLY A 1 88 ? 17.752 10.025 -24.880 1.00 97.19 88 GLY A C 1
ATOM 625 O O . GLY A 1 88 ? 18.946 10.217 -25.111 1.00 97.19 88 GLY A O 1
ATOM 626 N N . LEU A 1 89 ? 16.922 11.003 -24.521 1.00 96.62 89 LEU A N 1
ATOM 627 C CA . LEU A 1 89 ? 17.348 12.374 -24.250 1.00 96.62 89 LEU A CA 1
ATOM 628 C C . LEU A 1 89 ? 17.098 12.713 -22.779 1.00 96.62 89 LEU A C 1
ATOM 630 O O . LEU A 1 89 ? 15.954 12.829 -22.342 1.00 96.62 89 LEU A O 1
ATOM 634 N N . ASP A 1 90 ? 18.176 12.903 -22.028 1.00 94.88 90 ASP A N 1
ATOM 635 C CA . ASP A 1 90 ? 18.137 13.485 -20.691 1.00 94.88 90 ASP A CA 1
ATOM 636 C C . ASP A 1 90 ? 18.130 15.005 -20.827 1.00 94.88 90 ASP A C 1
ATOM 638 O O . ASP A 1 90 ? 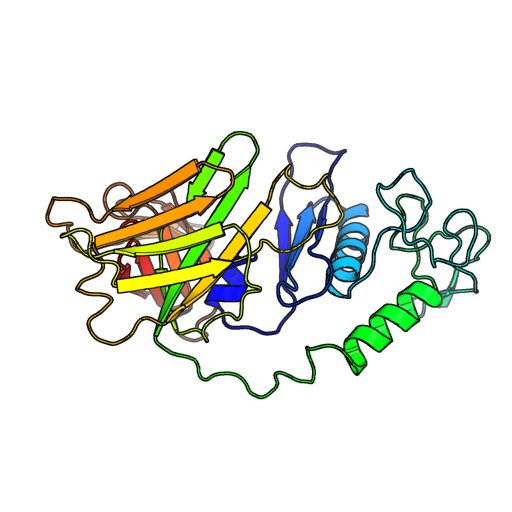19.157 15.615 -21.120 1.00 94.88 90 ASP A O 1
ATOM 642 N N . VAL A 1 91 ? 16.948 15.605 -20.675 1.00 95.06 91 VAL A N 1
ATOM 643 C CA . VAL A 1 91 ? 16.753 17.048 -20.855 1.00 95.06 91 VAL A CA 1
ATOM 644 C C . VAL A 1 91 ? 17.477 17.864 -19.776 1.00 95.06 91 VAL A C 1
ATOM 646 O O . VAL A 1 91 ? 18.186 18.793 -20.157 1.00 95.06 91 VAL A O 1
ATOM 649 N N . PRO A 1 92 ? 17.382 17.548 -18.465 1.00 94.31 92 PRO A N 1
ATOM 650 C CA . PRO A 1 92 ? 18.147 18.270 -17.446 1.00 94.31 92 PRO A CA 1
ATOM 651 C C . PRO A 1 92 ? 19.662 18.253 -17.673 1.00 94.31 92 PRO A C 1
ATOM 653 O O . PRO A 1 92 ? 20.314 19.279 -17.492 1.00 94.31 92 PRO A O 1
ATOM 656 N N . ALA A 1 93 ? 20.222 17.109 -18.073 1.00 94.56 93 ALA A N 1
ATOM 657 C CA . ALA A 1 93 ? 21.659 16.976 -18.315 1.00 94.56 93 ALA A CA 1
ATOM 658 C C . ALA A 1 93 ? 22.083 17.347 -19.748 1.00 94.56 93 ALA A C 1
ATOM 660 O O . ALA A 1 93 ? 23.278 17.351 -20.036 1.00 94.56 93 ALA A O 1
ATOM 661 N N . LEU A 1 94 ? 21.124 17.599 -20.648 1.00 96.12 94 LEU A N 1
ATOM 662 C CA . LEU A 1 94 ? 21.318 17.761 -22.095 1.00 96.12 94 LEU A CA 1
ATOM 663 C C . LEU A 1 94 ? 22.245 16.690 -22.692 1.00 96.12 94 LEU A C 1
ATOM 665 O O . LEU A 1 94 ? 23.175 16.987 -23.442 1.00 96.12 94 LEU A O 1
ATOM 669 N N . SER A 1 95 ? 21.997 15.426 -22.340 1.00 97.25 95 SER A N 1
ATOM 670 C CA . SER A 1 95 ? 22.848 14.300 -22.741 1.00 97.25 95 SER A CA 1
ATOM 671 C C . SER A 1 95 ? 22.053 13.164 -23.376 1.00 97.25 95 SER A C 1
ATOM 673 O O . SER A 1 95 ? 20.896 12.913 -23.031 1.00 97.25 95 SER A O 1
ATOM 675 N N . LEU A 1 96 ? 22.688 12.474 -24.325 1.00 97.69 96 LEU A N 1
ATOM 676 C CA . LEU A 1 96 ? 22.100 11.339 -25.027 1.00 97.69 96 LEU A CA 1
ATOM 677 C C . LEU A 1 96 ? 22.396 10.018 -24.306 1.00 97.69 96 LEU A C 1
ATOM 679 O O . LEU A 1 96 ? 23.502 9.789 -23.809 1.00 97.69 96 LEU A O 1
ATOM 683 N N . ARG A 1 97 ? 21.409 9.120 -24.289 1.00 97.94 97 ARG A N 1
ATOM 684 C CA . ARG A 1 97 ? 21.488 7.779 -23.697 1.00 97.94 97 ARG A CA 1
ATOM 685 C C . ARG A 1 97 ? 21.522 6.739 -24.808 1.00 97.94 97 ARG A C 1
ATOM 687 O O . ARG A 1 97 ? 20.564 6.608 -25.566 1.00 97.94 97 ARG A O 1
ATOM 694 N N . ASN A 1 98 ? 22.651 6.043 -24.925 1.00 97.88 98 ASN A N 1
ATOM 695 C CA . ASN A 1 98 ? 22.917 5.122 -26.027 1.00 97.88 98 ASN A CA 1
ATOM 696 C C . ASN A 1 98 ? 22.170 3.785 -25.844 1.00 97.88 98 ASN A C 1
ATOM 698 O O . ASN A 1 98 ? 22.411 3.119 -24.832 1.00 97.88 98 ASN A O 1
ATOM 702 N N . PRO A 1 99 ? 21.348 3.332 -26.813 1.00 97.56 99 PRO A N 1
ATOM 703 C CA . PRO A 1 99 ? 20.666 2.038 -26.747 1.00 97.56 99 PRO A CA 1
ATOM 704 C C . PRO A 1 99 ? 21.599 0.822 -26.689 1.00 97.56 99 PRO A C 1
ATOM 706 O O . PRO A 1 99 ? 21.177 -0.241 -26.228 1.00 97.56 99 PRO A O 1
ATOM 709 N N . SER A 1 100 ? 22.867 0.952 -27.095 1.00 96.75 100 SER A N 1
ATOM 710 C CA . SER A 1 100 ? 23.862 -0.117 -26.930 1.00 96.75 100 SER A CA 1
ATOM 711 C C . SER A 1 100 ? 24.361 -0.265 -25.489 1.00 96.75 100 SER A C 1
ATOM 713 O O . SER A 1 100 ? 24.937 -1.296 -25.149 1.00 96.75 100 SER A O 1
ATOM 715 N N . THR A 1 101 ? 24.180 0.758 -24.650 1.00 97.56 101 THR A N 1
ATOM 716 C CA . THR A 1 101 ? 24.699 0.808 -23.274 1.00 97.56 101 THR A CA 1
ATOM 717 C C . THR A 1 101 ? 23.578 0.729 -22.245 1.00 97.56 101 THR A C 1
ATOM 719 O O . THR A 1 101 ? 23.693 -0.023 -21.282 1.00 97.56 101 THR A O 1
ATOM 722 N N . TYR A 1 102 ? 22.501 1.488 -22.446 1.00 98.12 102 TYR A N 1
ATOM 723 C CA . TYR A 1 102 ? 21.417 1.623 -21.480 1.00 98.12 102 TYR A CA 1
ATOM 724 C C . TYR A 1 102 ? 20.373 0.518 -21.609 1.00 98.12 102 TYR A C 1
ATOM 726 O O . TYR A 1 102 ? 20.11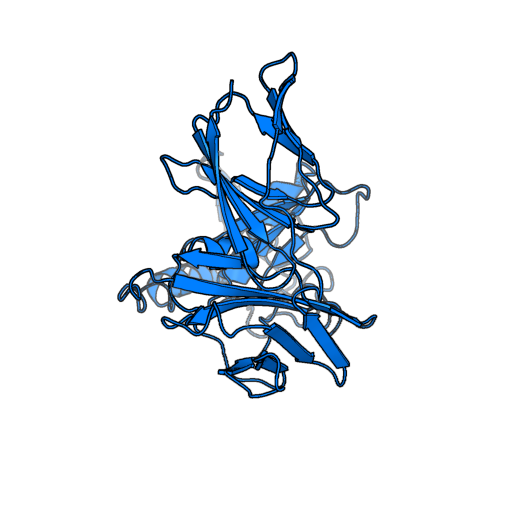7 -0.015 -22.694 1.00 98.12 102 TYR A O 1
ATOM 734 N N . LYS A 1 103 ? 19.773 0.191 -20.468 1.00 98.19 103 LYS A N 1
ATOM 735 C CA . LYS A 1 103 ? 18.820 -0.900 -20.287 1.00 98.19 103 LYS A CA 1
ATOM 736 C C . LYS A 1 103 ? 17.474 -0.364 -19.841 1.00 98.19 103 LYS A C 1
ATOM 738 O O . LYS A 1 103 ? 17.432 0.641 -19.142 1.00 98.19 103 LYS A O 1
ATOM 743 N N . ASP A 1 104 ? 16.396 -1.019 -20.255 1.00 98.38 104 ASP A N 1
ATOM 744 C CA . ASP A 1 104 ? 15.046 -0.594 -19.915 1.00 98.38 104 ASP A CA 1
ATOM 745 C C . ASP A 1 104 ? 14.851 -0.545 -18.399 1.00 98.38 104 ASP A C 1
ATOM 747 O O . ASP A 1 104 ? 15.292 -1.444 -17.677 1.00 98.38 104 ASP A O 1
ATOM 751 N N . LEU A 1 105 ? 14.146 0.495 -17.954 1.00 97.44 105 LEU A N 1
ATOM 752 C CA . LEU A 1 105 ? 13.773 0.734 -16.565 1.00 97.44 105 LEU A CA 1
ATOM 753 C C . LEU A 1 105 ? 13.150 -0.497 -15.898 1.00 97.44 105 LEU A C 1
ATOM 755 O O . LEU A 1 105 ? 13.394 -0.712 -14.721 1.00 97.44 105 LEU A O 1
ATOM 759 N N . MET A 1 106 ? 12.377 -1.309 -16.624 1.00 97.38 106 MET A N 1
ATOM 760 C CA . MET A 1 106 ? 11.712 -2.500 -16.083 1.00 97.38 106 MET A CA 1
ATOM 761 C C . MET A 1 106 ? 12.605 -3.748 -16.072 1.00 97.38 106 MET A C 1
ATOM 763 O O . MET A 1 106 ? 12.125 -4.855 -15.825 1.00 97.3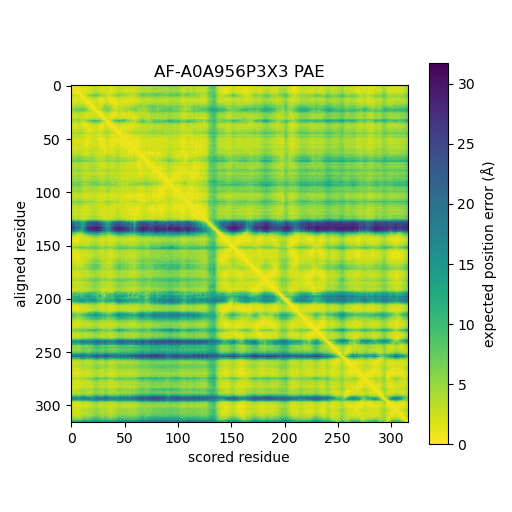8 106 MET A O 1
ATOM 767 N N . SER A 1 107 ? 13.894 -3.616 -16.375 1.00 95.75 107 SER A N 1
ATOM 768 C CA . SER A 1 107 ? 14.868 -4.702 -16.273 1.00 95.75 107 SER A CA 1
ATOM 769 C C . SER A 1 107 ? 15.671 -4.629 -14.972 1.00 95.75 107 SER A C 1
ATOM 771 O O . SER A 1 107 ? 15.628 -3.629 -14.263 1.00 95.75 107 SER A O 1
ATOM 773 N N . TYR A 1 108 ? 16.442 -5.676 -14.664 1.00 94.06 108 TYR A N 1
ATOM 774 C CA . TYR A 1 108 ? 17.406 -5.667 -13.551 1.00 94.06 108 TYR A CA 1
ATOM 775 C C . TYR A 1 108 ? 18.840 -5.365 -14.006 1.00 94.06 108 TYR A C 1
ATOM 777 O O . TYR A 1 108 ? 19.795 -5.524 -13.245 1.00 94.06 108 TYR A O 1
ATOM 785 N N . CYS A 1 109 ? 19.014 -4.959 -15.263 1.00 95.50 109 CYS A N 1
ATOM 786 C CA . CYS A 1 109 ? 20.307 -4.585 -15.813 1.00 95.50 109 CYS A CA 1
ATOM 787 C C . CYS A 1 109 ? 20.506 -3.069 -15.756 1.00 95.50 109 CYS A C 1
ATOM 789 O O . CYS A 1 109 ? 19.553 -2.303 -15.841 1.00 95.50 109 CYS A O 1
ATOM 791 N N . GLY A 1 110 ? 21.764 -2.637 -15.679 1.00 93.88 110 GLY A N 1
ATOM 792 C CA . GLY A 1 110 ? 22.130 -1.223 -15.691 1.00 93.88 110 GLY A CA 1
ATOM 793 C C . GLY A 1 110 ? 23.176 -0.883 -16.760 1.00 93.88 110 GLY A C 1
ATOM 794 O O . GLY A 1 110 ? 23.790 -1.793 -17.325 1.00 93.88 110 GLY A O 1
ATOM 795 N N . PRO A 1 111 ? 23.418 0.418 -17.010 1.00 95.50 111 PRO A N 1
ATOM 796 C CA . PRO A 1 111 ? 22.686 1.561 -16.453 1.00 95.50 111 PRO A CA 1
ATOM 797 C C . PRO A 1 111 ? 21.258 1.661 -17.012 1.00 95.50 111 PRO A C 1
ATOM 799 O O . PRO A 1 111 ? 21.019 1.353 -18.178 1.00 95.50 111 PRO A O 1
ATOM 802 N N . GLU A 1 112 ? 20.312 2.078 -16.176 1.00 95.25 112 GLU A N 1
ATOM 803 C CA . GLU A 1 112 ? 18.886 2.093 -16.516 1.00 95.25 112 GLU A CA 1
ATOM 804 C C . GLU A 1 112 ? 18.458 3.383 -17.235 1.00 95.25 112 GLU A C 1
ATOM 806 O O . GLU A 1 112 ? 18.984 4.472 -16.987 1.00 95.25 112 GLU A O 1
ATOM 811 N N . TRP A 1 113 ? 17.497 3.252 -18.144 1.00 97.12 113 TRP A N 1
ATOM 812 C CA . TRP A 1 113 ? 16.776 4.335 -18.802 1.00 97.12 113 TRP A CA 1
ATOM 813 C C . TRP A 1 113 ? 15.436 3.804 -19.329 1.00 97.12 113 TRP A C 1
ATOM 815 O O . TRP A 1 113 ? 15.288 2.617 -19.595 1.00 97.12 113 TRP A O 1
ATOM 825 N N . VAL A 1 114 ? 14.429 4.658 -19.491 1.00 97.06 114 VAL A N 1
ATOM 826 C CA . VAL A 1 114 ? 13.130 4.218 -20.022 1.00 97.06 114 VAL A CA 1
ATOM 827 C C . VAL A 1 114 ? 13.215 3.984 -21.538 1.00 97.06 114 VAL A C 1
ATOM 829 O O . VAL A 1 114 ? 13.604 4.889 -22.277 1.00 97.06 114 VAL A O 1
ATOM 832 N N . SER A 1 115 ? 12.870 2.784 -22.021 1.00 98.31 115 SER A N 1
ATOM 833 C CA . SER A 1 115 ? 12.735 2.536 -23.466 1.00 98.31 115 SER A CA 1
ATOM 834 C C . SER A 1 115 ? 11.545 3.288 -24.051 1.00 98.31 115 SER A C 1
ATOM 836 O O . SER A 1 115 ? 10.598 3.637 -23.342 1.00 98.31 115 SER A O 1
ATOM 838 N N . ASP A 1 116 ? 11.548 3.492 -25.364 1.00 97.88 116 ASP A N 1
ATOM 839 C CA . ASP A 1 116 ? 10.381 4.010 -26.082 1.00 97.88 116 ASP A CA 1
ATOM 840 C C . ASP A 1 116 ? 9.149 3.108 -25.929 1.00 97.88 116 ASP A C 1
ATOM 842 O O . ASP A 1 116 ? 8.047 3.615 -25.722 1.00 97.88 116 ASP A O 1
ATOM 846 N N . TYR A 1 117 ? 9.334 1.786 -25.942 1.00 98.12 117 TYR A N 1
ATOM 847 C CA . TYR A 1 117 ? 8.275 0.804 -25.713 1.00 98.12 117 TYR A CA 1
ATOM 848 C C . TYR A 1 117 ? 7.629 0.970 -24.328 1.00 98.12 117 TYR A C 1
ATOM 850 O O . TYR A 1 117 ? 6.408 1.129 -24.216 1.00 98.12 117 TYR A O 1
ATOM 858 N N . THR A 1 118 ? 8.439 0.990 -23.266 1.00 97.69 118 THR A N 1
ATOM 859 C CA . THR A 1 118 ? 7.956 1.164 -21.889 1.00 97.69 118 THR A CA 1
ATOM 860 C C . THR A 1 118 ? 7.328 2.545 -21.706 1.00 97.69 118 THR A C 1
ATOM 862 O O . THR A 1 118 ? 6.234 2.652 -21.145 1.00 97.69 118 THR A O 1
ATOM 865 N N . TRP A 1 119 ? 7.955 3.599 -22.237 1.00 96.31 119 TRP A N 1
ATOM 866 C CA . TRP A 1 119 ? 7.436 4.967 -22.193 1.00 96.31 119 TRP A CA 1
ATOM 867 C C . TRP A 1 119 ? 6.064 5.088 -22.860 1.00 96.31 119 TRP A C 1
ATOM 869 O O . TRP A 1 119 ? 5.121 5.595 -22.247 1.00 96.31 119 TRP A O 1
ATOM 879 N N . ALA A 1 120 ? 5.929 4.605 -24.097 1.00 96.19 120 ALA A N 1
ATOM 880 C CA . ALA A 1 120 ? 4.686 4.675 -24.856 1.00 96.19 120 ALA A CA 1
ATOM 881 C C . ALA A 1 120 ? 3.563 3.899 -24.159 1.00 96.19 120 ALA A C 1
ATOM 883 O O . ALA A 1 120 ? 2.442 4.399 -24.061 1.00 96.19 120 ALA A O 1
ATOM 884 N N . ALA A 1 121 ? 3.865 2.722 -23.604 1.00 95.12 121 ALA A N 1
ATOM 885 C CA . ALA A 1 121 ? 2.896 1.943 -22.844 1.00 95.12 121 ALA A CA 1
ATOM 886 C C . ALA A 1 121 ? 2.446 2.659 -21.560 1.00 95.12 121 ALA A C 1
ATOM 888 O O . ALA A 1 121 ? 1.249 2.720 -21.283 1.00 95.12 121 ALA A O 1
ATOM 889 N N . MET A 1 122 ? 3.371 3.247 -20.795 1.00 94.06 122 MET A N 1
ATOM 890 C CA . MET A 1 122 ? 3.034 4.016 -19.588 1.00 94.06 122 MET A CA 1
ATOM 891 C C . MET A 1 122 ? 2.224 5.274 -19.924 1.00 94.06 122 MET A C 1
ATOM 893 O O . MET A 1 122 ? 1.261 5.604 -19.228 1.00 94.06 122 MET A O 1
ATOM 897 N N . LEU A 1 123 ? 2.570 5.970 -21.010 1.00 93.12 123 LEU A N 1
ATOM 898 C CA . LEU A 1 123 ? 1.813 7.121 -21.496 1.00 93.12 123 LEU A CA 1
ATOM 899 C C . LEU A 1 123 ? 0.400 6.708 -21.927 1.00 93.12 123 LEU A C 1
ATOM 901 O O . LEU A 1 123 ? -0.573 7.331 -21.499 1.00 93.12 123 LEU A O 1
ATOM 905 N N . GLY A 1 124 ? 0.279 5.619 -22.687 1.00 92.25 124 GLY A N 1
ATOM 906 C CA . GLY A 1 124 ? -0.998 5.024 -23.078 1.00 92.25 124 GLY A CA 1
ATOM 907 C C . GLY A 1 124 ? -1.839 4.607 -21.872 1.00 92.25 124 GLY A C 1
ATOM 908 O O . GLY A 1 124 ? -3.022 4.933 -21.814 1.00 92.25 124 GLY A O 1
ATOM 909 N N . TYR A 1 125 ? -1.237 3.992 -20.850 1.00 89.81 125 TYR A N 1
ATOM 910 C CA . TYR A 1 125 ? -1.923 3.650 -19.599 1.00 89.81 125 TYR A CA 1
ATOM 911 C C . TYR A 1 125 ? -2.471 4.893 -18.890 1.00 89.81 125 TYR A C 1
ATOM 913 O O . TYR A 1 125 ? -3.575 4.878 -18.353 1.00 89.81 125 TYR A O 1
ATOM 921 N N . ARG A 1 126 ? -1.740 6.010 -18.899 1.00 84.81 126 ARG A N 1
ATOM 922 C CA . ARG A 1 126 ? -2.219 7.268 -18.304 1.00 84.81 126 ARG A CA 1
ATOM 923 C C . ARG A 1 126 ? -3.319 7.936 -19.131 1.00 84.81 126 ARG A C 1
ATOM 925 O O . ARG A 1 126 ? -4.199 8.563 -18.546 1.00 84.81 126 ARG A O 1
ATOM 932 N N . GLN A 1 127 ? -3.277 7.815 -20.456 1.00 85.19 127 GLN A N 1
ATOM 933 C CA . GLN A 1 127 ? -4.259 8.414 -21.367 1.00 85.19 127 GLN A CA 1
ATOM 934 C C . GLN A 1 127 ? -5.551 7.591 -21.490 1.00 85.19 127 GLN A C 1
ATOM 936 O O . GLN A 1 127 ? -6.638 8.162 -21.525 1.00 85.19 127 GLN A O 1
ATOM 941 N N . GLY A 1 128 ? -5.452 6.263 -21.531 1.00 74.31 128 GLY A N 1
ATOM 942 C CA . GLY A 1 128 ? -6.585 5.349 -21.714 1.00 74.31 128 GLY A CA 1
ATOM 943 C C . GLY A 1 128 ? -6.987 4.566 -20.46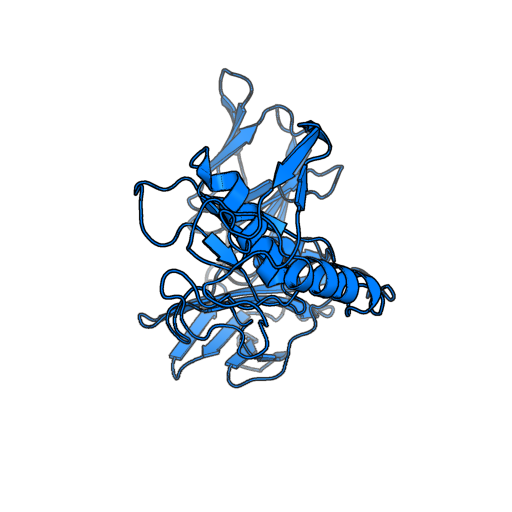5 1.00 74.31 128 GLY A C 1
ATOM 944 O O . GLY A 1 128 ? -7.988 3.856 -20.482 1.00 74.31 128 GLY A O 1
ATOM 945 N N . GLY A 1 129 ? -6.212 4.646 -19.383 1.00 62.50 129 GLY A N 1
ATOM 946 C CA . GLY A 1 129 ? -6.413 3.787 -18.224 1.00 62.50 129 GLY A CA 1
ATOM 947 C C . GLY A 1 129 ? -7.695 4.079 -17.439 1.00 62.50 129 GLY A C 1
ATOM 948 O O . GLY A 1 129 ? -8.283 5.161 -17.544 1.00 62.50 129 GLY A O 1
ATOM 949 N N . PRO A 1 130 ? -8.077 3.161 -16.531 1.00 54.56 130 PRO A N 1
ATOM 950 C CA . PRO A 1 130 ? -9.211 3.324 -15.612 1.00 54.56 130 PRO A CA 1
ATOM 951 C C . PRO A 1 130 ? -9.096 4.561 -14.696 1.00 54.56 130 PRO A C 1
ATOM 953 O O . PRO A 1 130 ? -10.012 4.864 -13.936 1.00 54.56 130 PRO A O 1
ATOM 956 N N . ASN A 1 131 ? -7.984 5.298 -14.758 1.00 51.06 131 ASN A N 1
ATOM 957 C CA . ASN A 1 131 ? -7.788 6.594 -14.114 1.00 51.06 131 ASN A CA 1
ATOM 958 C C . ASN A 1 131 ? -8.711 7.680 -14.691 1.00 51.06 131 ASN A C 1
ATOM 960 O O . ASN A 1 131 ? -9.134 8.546 -13.933 1.00 51.06 131 ASN A O 1
ATOM 964 N N . ASN A 1 132 ? -9.058 7.602 -15.981 1.00 45.69 132 ASN A N 1
ATOM 965 C CA . ASN A 1 132 ? -9.883 8.610 -16.661 1.00 45.69 132 ASN A CA 1
ATOM 966 C C . ASN A 1 132 ? -11.380 8.250 -16.673 1.00 45.69 132 ASN A C 1
ATOM 968 O O . ASN A 1 132 ? -12.216 9.116 -16.902 1.00 45.69 132 ASN A O 1
ATOM 972 N N . LEU A 1 133 ? -11.731 6.992 -16.369 1.00 45.53 133 LEU A N 1
ATOM 973 C CA . LEU A 1 133 ? -13.116 6.494 -16.376 1.00 45.53 133 LEU A CA 1
ATOM 974 C C . LEU A 1 133 ? -13.785 6.462 -14.987 1.00 45.53 133 LEU A C 1
ATOM 976 O O . LEU A 1 133 ? -14.977 6.190 -14.893 1.00 45.53 133 LEU A O 1
ATOM 980 N N . VAL A 1 134 ? -13.058 6.776 -13.906 1.00 44.31 134 VAL A N 1
ATOM 981 C CA . VAL A 1 134 ? -13.604 6.846 -12.530 1.00 44.31 134 VAL A CA 1
ATOM 982 C C . VAL A 1 134 ? -13.490 8.265 -11.955 1.00 44.31 134 VAL A C 1
ATOM 984 O O . VAL A 1 134 ? -13.302 8.467 -10.760 1.00 44.31 134 VAL A O 1
ATOM 987 N N . ALA A 1 135 ? -13.651 9.281 -12.807 1.00 42.72 135 ALA A N 1
ATOM 988 C CA . ALA A 1 135 ? -13.982 10.635 -12.352 1.00 42.72 135 ALA A CA 1
ATOM 989 C C . ALA A 1 135 ? -15.463 10.763 -11.924 1.00 42.72 135 ALA A C 1
ATOM 991 O O . ALA A 1 135 ? -15.915 11.843 -11.567 1.00 42.72 135 ALA A O 1
ATOM 992 N N . GLY A 1 136 ? -16.219 9.660 -11.896 1.00 45.22 136 GLY A N 1
ATOM 993 C CA . GLY A 1 136 ? -17.395 9.515 -11.042 1.00 45.22 136 GLY A CA 1
ATOM 994 C C . GLY A 1 136 ? -16.952 9.080 -9.649 1.00 45.22 136 GLY A C 1
ATOM 995 O O . GLY A 1 136 ? -17.156 7.927 -9.270 1.00 45.22 136 GLY A O 1
ATOM 996 N N . GLY A 1 137 ? -16.261 9.960 -8.919 1.00 55.00 137 GLY A N 1
ATOM 997 C CA . GLY A 1 137 ? -15.854 9.686 -7.544 1.00 55.00 137 GLY A CA 1
ATOM 998 C C . GLY A 1 137 ? -17.091 9.328 -6.729 1.00 55.00 137 GLY A C 1
ATOM 999 O O . GLY A 1 137 ? -17.955 10.174 -6.515 1.00 55.00 137 GLY A O 1
ATOM 1000 N N . SER A 1 138 ? -17.210 8.066 -6.310 1.00 63.69 138 SER A N 1
ATOM 1001 C CA . SER A 1 138 ? -18.231 7.696 -5.332 1.00 63.69 138 SER A CA 1
ATOM 1002 C C . SER A 1 138 ? -18.069 8.623 -4.134 1.00 63.69 138 SER A C 1
ATOM 1004 O O . SER A 1 138 ? -16.948 8.814 -3.664 1.00 63.69 138 SER A O 1
ATOM 1006 N N . ALA A 1 139 ? -19.161 9.243 -3.686 1.00 77.50 139 ALA A N 1
ATOM 1007 C CA . ALA A 1 139 ? -19.100 10.192 -2.586 1.00 77.50 139 ALA A CA 1
ATOM 1008 C C . ALA A 1 139 ? -18.448 9.535 -1.362 1.00 77.50 139 ALA A C 1
ATOM 1010 O O . ALA A 1 139 ? -18.716 8.365 -1.056 1.00 77.50 139 ALA A O 1
ATOM 1011 N N . SER A 1 140 ? -17.584 10.288 -0.678 1.00 85.56 140 SER A N 1
ATOM 1012 C CA . SER A 1 140 ? -17.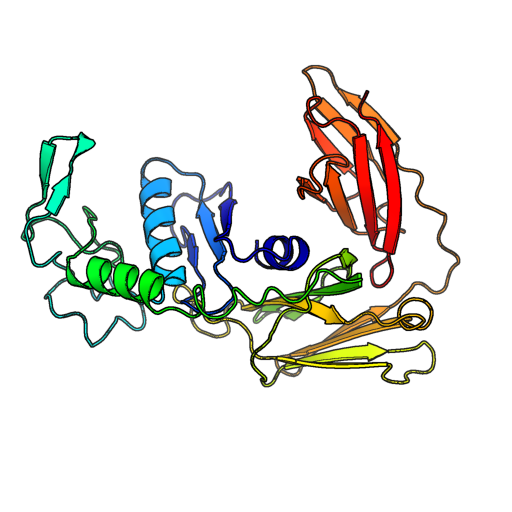066 9.844 0.610 1.00 85.56 140 SER A CA 1
ATOM 1013 C C . SER A 1 140 ? -18.242 9.593 1.550 1.00 85.56 140 SER A C 1
ATOM 1015 O O . SER A 1 140 ? -19.167 10.402 1.640 1.00 85.56 140 SER A O 1
ATOM 1017 N N . ARG A 1 141 ? -18.226 8.438 2.209 1.00 89.62 141 ARG A N 1
ATOM 1018 C CA . ARG A 1 141 ? -19.229 8.035 3.189 1.00 89.62 141 ARG A CA 1
ATOM 1019 C C . ARG A 1 141 ? -18.570 7.194 4.263 1.00 89.62 141 ARG A C 1
ATOM 1021 O O . ARG A 1 141 ? -17.493 6.640 4.042 1.00 89.62 141 ARG A O 1
ATOM 1028 N N . ARG A 1 142 ? -19.246 7.062 5.402 1.00 92.62 142 ARG A N 1
ATOM 1029 C CA . ARG A 1 142 ? -18.771 6.207 6.484 1.00 92.62 142 ARG A CA 1
ATOM 1030 C C . ARG A 1 142 ? -18.640 4.764 5.986 1.00 92.62 142 ARG A C 1
ATOM 1032 O O . ARG A 1 142 ? -19.561 4.197 5.389 1.00 92.62 142 ARG A O 1
ATOM 1039 N N . GLY A 1 143 ? -17.479 4.178 6.221 1.00 94.75 143 GLY A N 1
ATOM 1040 C CA . GLY A 1 143 ? -17.139 2.823 5.822 1.00 94.75 143 GLY A CA 1
ATOM 1041 C C . GLY A 1 143 ? -16.172 2.186 6.806 1.00 94.75 143 GLY A C 1
ATOM 1042 O O . GLY A 1 143 ? -15.589 2.861 7.647 1.00 94.75 143 GLY A O 1
ATOM 1043 N N . LEU A 1 144 ? -15.999 0.874 6.703 1.00 96.69 144 LEU A N 1
ATOM 1044 C CA . LEU A 1 144 ? -15.063 0.108 7.512 1.00 96.69 144 LEU A CA 1
ATOM 1045 C C . LEU A 1 144 ? -13.855 -0.285 6.658 1.00 96.69 144 LEU A C 1
ATOM 1047 O O . LEU A 1 144 ? -13.981 -1.080 5.725 1.00 96.69 144 LEU A O 1
ATOM 1051 N N . LEU A 1 145 ? -12.682 0.251 6.983 1.00 97.88 145 LEU A N 1
ATOM 1052 C CA . LEU A 1 145 ? -11.410 -0.210 6.443 1.00 97.88 145 LEU A CA 1
ATOM 1053 C C . LEU A 1 145 ? -11.115 -1.610 6.983 1.00 97.88 145 LEU A C 1
ATOM 1055 O O . LEU A 1 145 ? -10.889 -1.790 8.182 1.00 97.88 145 LEU A O 1
ATOM 1059 N N . VAL A 1 146 ? -11.053 -2.582 6.078 1.00 97.69 146 VAL A N 1
ATOM 1060 C CA . VAL A 1 146 ? -10.605 -3.947 6.356 1.00 97.69 146 VAL A CA 1
ATOM 1061 C C . VAL A 1 146 ? -9.325 -4.204 5.580 1.00 97.69 146 VAL A C 1
ATOM 1063 O O . VAL A 1 146 ? -9.259 -3.950 4.377 1.00 97.69 146 VAL A O 1
ATOM 1066 N N . TRP A 1 147 ? -8.296 -4.690 6.270 1.00 97.25 147 TRP A N 1
ATOM 1067 C CA . TRP A 1 147 ? -6.966 -4.830 5.693 1.00 97.25 147 TRP A CA 1
ATOM 1068 C C . TRP A 1 147 ? -6.118 -5.868 6.420 1.00 97.25 147 TRP A C 1
ATOM 1070 O O . TRP A 1 147 ? -6.378 -6.233 7.569 1.00 97.25 147 TRP A O 1
ATOM 1080 N N . GLY A 1 148 ? -5.101 -6.362 5.728 1.00 95.62 148 GLY A N 1
ATOM 1081 C CA . GLY A 1 148 ? -4.249 -7.418 6.238 1.00 95.62 148 GLY A CA 1
ATOM 1082 C C . GLY A 1 148 ? -3.313 -7.974 5.180 1.00 95.62 148 GLY A C 1
ATOM 1083 O O . GLY A 1 148 ? -3.146 -7.399 4.100 1.00 95.62 148 GLY A O 1
ATOM 1084 N N . ARG A 1 149 ? -2.699 -9.106 5.514 1.00 93.50 149 ARG A N 1
ATOM 1085 C CA . ARG A 1 149 ? -1.794 -9.837 4.627 1.00 93.50 149 ARG A CA 1
ATOM 1086 C C . ARG A 1 149 ? -1.980 -11.341 4.745 1.00 93.50 149 ARG A C 1
ATOM 1088 O O . ARG A 1 149 ? -2.294 -11.860 5.818 1.00 93.50 149 ARG A O 1
ATOM 1095 N N . ILE A 1 150 ? -1.765 -12.022 3.636 1.00 91.94 150 ILE A N 1
ATOM 1096 C CA . ILE A 1 150 ? -1.760 -13.467 3.482 1.00 91.94 150 ILE A CA 1
ATOM 1097 C C . ILE A 1 150 ? -0.318 -13.848 3.164 1.00 91.94 150 ILE A C 1
ATOM 1099 O O . ILE A 1 150 ? 0.261 -13.353 2.201 1.00 91.94 150 ILE A O 1
ATOM 1103 N N . THR A 1 151 ? 0.274 -14.697 3.994 1.00 88.94 151 THR A N 1
ATOM 1104 C CA . THR A 1 151 ? 1.626 -15.226 3.792 1.00 88.94 151 THR A CA 1
ATOM 1105 C C . THR A 1 151 ? 1.598 -16.752 3.907 1.00 88.94 151 THR A C 1
ATOM 1107 O O . THR A 1 151 ? 0.633 -17.313 4.448 1.00 88.94 151 THR A O 1
ATOM 1110 N N . PRO A 1 152 ? 2.659 -17.459 3.477 1.00 85.31 152 PRO A N 1
ATOM 1111 C CA . PRO A 1 152 ? 2.799 -18.895 3.699 1.00 85.31 152 PRO A CA 1
ATOM 1112 C C . PRO A 1 152 ? 2.626 -19.290 5.171 1.00 85.31 152 PRO A C 1
ATOM 1114 O O . PRO A 1 152 ? 2.039 -20.334 5.470 1.00 85.31 152 PRO A O 1
ATOM 1117 N N . ASN A 1 153 ? 3.066 -18.414 6.081 1.00 86.62 153 ASN A N 1
ATOM 1118 C CA . ASN A 1 153 ? 3.045 -18.626 7.527 1.00 86.62 153 ASN A CA 1
ATOM 1119 C C . ASN A 1 153 ? 1.684 -18.330 8.170 1.00 86.62 153 ASN A C 1
ATOM 1121 O O . ASN A 1 153 ? 1.427 -18.790 9.281 1.00 86.62 153 ASN A O 1
ATOM 1125 N N . GLY A 1 154 ? 0.797 -17.585 7.507 1.00 90.62 154 GLY A N 1
ATOM 1126 C CA . GLY A 1 154 ? -0.533 -17.333 8.046 1.00 90.62 154 GLY A CA 1
ATOM 1127 C C . GLY A 1 154 ? -1.269 -16.141 7.451 1.00 90.62 154 GLY A C 1
ATOM 1128 O O . GLY A 1 154 ? -0.767 -15.394 6.614 1.00 90.62 154 GLY A O 1
ATOM 1129 N N . LEU A 1 155 ? -2.498 -15.972 7.930 1.00 94.62 155 LEU A N 1
ATOM 1130 C CA . LEU A 1 155 ? -3.360 -14.838 7.626 1.00 94.62 155 LEU A CA 1
ATOM 1131 C C . LEU A 1 155 ? -3.300 -13.847 8.790 1.00 94.62 155 LEU A C 1
ATOM 1133 O O . LEU A 1 155 ? -3.667 -14.178 9.916 1.00 94.62 155 LEU A O 1
ATOM 1137 N N . VAL A 1 156 ? -2.878 -12.620 8.508 1.00 95.12 156 VAL A N 1
ATOM 1138 C CA . VAL A 1 156 ? -2.913 -11.513 9.464 1.00 95.12 156 VAL A CA 1
ATOM 1139 C C . VAL A 1 156 ? -4.046 -10.580 9.071 1.00 95.12 156 VAL A C 1
ATOM 1141 O O . VAL A 1 156 ? -4.022 -9.984 7.997 1.00 95.12 156 VAL A O 1
ATOM 1144 N N . LEU A 1 157 ? -5.016 -10.428 9.966 1.00 97.31 157 LEU A N 1
ATOM 1145 C CA . LEU A 1 157 ? -6.053 -9.403 9.890 1.00 97.31 157 LEU A CA 1
ATOM 1146 C C . LEU A 1 157 ? -5.658 -8.259 10.825 1.00 97.31 157 LEU A C 1
ATOM 1148 O O . LEU A 1 157 ? -5.483 -8.486 12.023 1.00 97.31 157 LEU A O 1
ATOM 1152 N N . GLU A 1 158 ? -5.496 -7.047 10.307 1.00 97.69 158 GLU A N 1
ATOM 1153 C CA . GLU A 1 158 ? -5.164 -5.860 11.108 1.00 97.69 158 GLU A CA 1
ATOM 1154 C C . GLU A 1 158 ? -6.429 -5.267 11.769 1.00 97.69 158 GLU A C 1
ATOM 1156 O O . GLU A 1 158 ? -7.544 -5.624 11.375 1.00 97.69 158 GLU A O 1
ATOM 1161 N N . PRO A 1 159 ? -6.306 -4.422 12.815 1.00 97.56 159 PRO A N 1
ATOM 1162 C CA . PRO A 1 159 ? -7.456 -3.742 13.411 1.00 97.56 159 PRO A CA 1
ATOM 1163 C C . PRO A 1 159 ? -8.235 -2.944 12.360 1.00 97.56 159 PRO A C 1
ATOM 1165 O O . PRO A 1 159 ? -7.643 -2.211 11.560 1.00 97.56 159 PRO A O 1
ATOM 1168 N N . ALA A 1 160 ? -9.559 -3.096 12.360 1.00 97.44 160 ALA A N 1
ATOM 1169 C CA . ALA A 1 160 ? -10.431 -2.370 11.444 1.00 97.44 160 ALA A CA 1
ATOM 1170 C C . ALA A 1 160 ? -10.628 -0.917 11.903 1.00 97.44 160 ALA A C 1
ATOM 1172 O O . ALA A 1 160 ? -10.583 -0.628 13.101 1.00 97.44 160 ALA A O 1
ATOM 1173 N N . PHE A 1 161 ? -10.872 -0.010 10.957 1.00 97.38 161 PHE A N 1
ATOM 1174 C CA . PHE A 1 161 ? -11.146 1.396 11.260 1.00 97.38 161 PHE A CA 1
ATOM 1175 C C . PHE A 1 161 ? -12.418 1.862 10.573 1.00 97.38 161 PHE A C 1
ATOM 1177 O O . PHE A 1 161 ? -12.556 1.654 9.369 1.00 97.38 161 PHE A O 1
ATOM 1184 N N . ALA A 1 162 ? -13.312 2.541 11.292 1.00 95.25 162 ALA A N 1
ATOM 1185 C CA . ALA A 1 162 ? -14.299 3.359 10.613 1.00 95.25 162 ALA A CA 1
ATOM 1186 C C . ALA A 1 162 ? -13.584 4.566 9.980 1.00 95.25 162 ALA A C 1
ATOM 1188 O O . ALA A 1 162 ? -12.750 5.217 10.613 1.00 95.25 162 ALA A O 1
ATOM 1189 N N . VAL A 1 163 ? -13.858 4.814 8.705 1.00 95.31 163 VAL A N 1
ATOM 1190 C CA . VAL A 1 163 ? -13.233 5.857 7.887 1.00 95.31 163 VAL A CA 1
ATOM 1191 C C . VAL A 1 163 ? -14.288 6.532 7.022 1.00 95.31 163 VAL A C 1
ATOM 1193 O O . VAL A 1 163 ? -15.286 5.912 6.657 1.00 95.31 163 VAL A O 1
ATOM 1196 N N . ASP A 1 164 ? -14.038 7.782 6.653 1.00 92.75 164 ASP A N 1
ATOM 1197 C CA . ASP A 1 164 ? -14.846 8.507 5.675 1.00 92.75 164 ASP A CA 1
ATOM 1198 C C . ASP A 1 164 ? -14.142 8.430 4.321 1.00 92.75 164 ASP A C 1
ATOM 1200 O O . ASP A 1 164 ? -13.315 9.275 3.971 1.00 92.75 164 ASP A O 1
ATOM 1204 N N . ALA A 1 165 ? -14.425 7.354 3.590 1.00 92.00 165 ALA A N 1
ATOM 1205 C CA . ALA A 1 165 ? -13.832 7.080 2.291 1.00 92.00 165 ALA A CA 1
ATOM 1206 C C . ALA A 1 165 ? -14.828 6.329 1.395 1.00 92.00 165 ALA A C 1
ATOM 1208 O O . ALA A 1 165 ? -15.662 5.565 1.891 1.00 92.00 165 ALA A O 1
ATOM 1209 N N . PRO A 1 166 ? -14.756 6.501 0.066 1.00 90.81 166 PRO A N 1
ATOM 1210 C CA . PRO A 1 166 ? -15.620 5.764 -0.843 1.00 90.81 166 PRO A CA 1
ATOM 1211 C C . PRO A 1 166 ? -15.408 4.246 -0.700 1.00 90.81 166 PRO A C 1
ATOM 1213 O O . PRO A 1 166 ? -14.263 3.805 -0.538 1.00 90.81 166 PRO A O 1
ATOM 1216 N N . PRO A 1 167 ? -16.465 3.416 -0.808 1.00 91.06 167 PRO A N 1
ATOM 1217 C CA . PRO A 1 167 ? -16.305 1.969 -0.836 1.00 91.06 167 PRO A CA 1
ATOM 1218 C C . PRO A 1 167 ? -15.336 1.563 -1.940 1.00 91.06 167 PRO A C 1
ATOM 1220 O O . PRO A 1 167 ? -15.494 1.956 -3.095 1.00 91.06 167 PRO A O 1
ATOM 1223 N N . THR A 1 168 ? -14.338 0.756 -1.600 1.00 90.50 168 THR A N 1
ATOM 1224 C CA . THR A 1 168 ? -13.318 0.358 -2.571 1.00 90.50 168 THR A CA 1
ATOM 1225 C C . THR A 1 168 ? -13.891 -0.727 -3.482 1.00 90.50 168 THR A C 1
ATOM 1227 O O . THR A 1 168 ? -14.351 -1.750 -2.967 1.00 90.50 168 THR A O 1
ATOM 1230 N N . PRO A 1 169 ? -13.886 -0.569 -4.815 1.00 86.81 169 PRO A N 1
ATOM 1231 C CA . PRO A 1 169 ? -14.182 -1.673 -5.719 1.00 86.81 169 PRO A CA 1
ATOM 1232 C C . PRO A 1 169 ? -13.140 -2.780 -5.535 1.00 86.81 169 PRO A C 1
ATOM 1234 O O . PRO A 1 169 ? -11.948 -2.495 -5.461 1.00 86.81 169 PRO A O 1
ATOM 1237 N N . VAL A 1 170 ? -13.575 -4.037 -5.458 1.00 87.44 170 VAL A N 1
ATOM 1238 C CA . VAL A 1 170 ? -12.666 -5.192 -5.405 1.00 87.44 170 VAL A CA 1
ATOM 1239 C C . VAL A 1 170 ? -13.041 -6.175 -6.499 1.00 87.44 170 VAL A C 1
ATOM 1241 O O . VAL A 1 170 ? -14.223 -6.345 -6.803 1.00 87.44 170 VAL A O 1
ATOM 1244 N N . ARG A 1 171 ? -12.043 -6.844 -7.077 1.00 87.69 171 ARG A N 1
ATOM 1245 C CA . ARG A 1 171 ? -12.292 -7.977 -7.970 1.00 87.69 171 ARG A CA 1
ATOM 1246 C C . ARG A 1 171 ? -12.791 -9.153 -7.128 1.00 87.69 171 ARG A C 1
ATOM 1248 O O . ARG A 1 171 ? -12.125 -9.465 -6.141 1.00 87.69 171 ARG A O 1
ATOM 1255 N N . PRO A 1 172 ? -13.919 -9.801 -7.468 1.00 89.62 172 PRO A N 1
ATOM 1256 C CA . PRO A 1 172 ? -14.325 -11.040 -6.813 1.00 89.62 172 PRO A CA 1
ATOM 1257 C C . PRO A 1 172 ? -13.224 -12.099 -6.918 1.00 89.62 172 PRO A C 1
ATOM 1259 O O . PRO A 1 172 ? -12.504 -12.158 -7.912 1.00 89.62 172 PRO A O 1
ATOM 1262 N N . GLY A 1 173 ? -13.087 -12.931 -5.891 1.00 91.81 173 GLY A N 1
ATOM 1263 C CA . GLY A 1 173 ? -12.028 -13.931 -5.829 1.00 91.81 173 GLY A CA 1
ATOM 1264 C C . GLY A 1 173 ? -12.248 -14.956 -4.720 1.00 91.81 173 GLY A C 1
ATOM 1265 O O . GLY A 1 173 ? -13.321 -14.983 -4.109 1.00 91.81 173 GLY A O 1
ATOM 1266 N N . PRO A 1 174 ? -11.248 -15.815 -4.462 1.00 93.19 174 PRO A N 1
ATOM 1267 C CA . PRO A 1 174 ? -11.393 -16.966 -3.575 1.00 93.19 174 PRO A CA 1
ATOM 1268 C C . PRO A 1 174 ? -11.435 -16.590 -2.089 1.00 93.19 174 PRO A C 1
ATOM 1270 O O . PRO A 1 174 ? -11.775 -17.428 -1.252 1.00 93.19 174 PRO A O 1
ATOM 1273 N N . HIS A 1 175 ? -11.065 -15.361 -1.729 1.00 95.50 175 HIS A N 1
ATOM 1274 C CA . HIS A 1 175 ? -11.052 -14.912 -0.343 1.00 95.50 175 HIS A CA 1
ATOM 1275 C C . HIS A 1 175 ? -12.373 -14.267 0.034 1.00 95.50 175 HIS A C 1
ATOM 1277 O O . HIS A 1 175 ? -13.095 -13.730 -0.808 1.00 95.50 175 HIS A O 1
ATOM 1283 N N . ARG A 1 176 ? -12.694 -14.304 1.325 1.00 97.12 176 ARG A N 1
ATOM 1284 C CA . ARG A 1 176 ? -13.942 -13.747 1.841 1.00 97.12 176 ARG A CA 1
ATOM 1285 C C . ARG A 1 176 ? -13.712 -13.027 3.153 1.00 97.12 176 ARG A C 1
ATOM 1287 O O . ARG A 1 176 ? -13.057 -13.561 4.042 1.00 97.12 176 ARG A O 1
ATOM 1294 N N . VAL A 1 177 ? -14.296 -11.844 3.284 1.00 97.62 177 VAL A N 1
ATOM 1295 C CA . VAL A 1 177 ? -14.490 -11.166 4.566 1.00 97.62 177 VAL A CA 1
ATOM 1296 C C . VAL A 1 177 ? -15.965 -11.211 4.947 1.00 97.62 177 VAL A C 1
ATOM 1298 O O . VAL A 1 177 ? -16.837 -11.072 4.087 1.00 97.62 177 VAL A O 1
ATOM 1301 N N . GLU A 1 178 ? -16.242 -11.387 6.232 1.00 97.56 178 GLU A N 1
ATOM 1302 C CA . GLU A 1 178 ? -17.572 -11.307 6.826 1.00 97.56 178 GLU A CA 1
ATOM 1303 C C . GLU A 1 178 ? -17.553 -10.374 8.039 1.00 97.56 178 GLU A C 1
ATOM 1305 O O . GLU A 1 178 ? -16.681 -10.464 8.904 1.00 97.56 178 GLU A O 1
ATOM 1310 N N . LEU A 1 179 ? -18.549 -9.496 8.097 1.00 97.25 179 LEU A N 1
ATOM 1311 C CA . LEU A 1 179 ? -18.900 -8.674 9.246 1.00 97.25 179 LEU A CA 1
ATOM 1312 C C . LEU A 1 179 ? -19.987 -9.415 10.019 1.00 97.25 179 LEU A C 1
ATOM 1314 O O . LEU A 1 179 ? -20.998 -9.796 9.424 1.00 97.25 179 LEU A O 1
ATOM 1318 N N . ARG A 1 180 ? -19.796 -9.655 11.315 1.00 97.19 180 ARG A N 1
ATOM 1319 C CA . ARG A 1 180 ? -20.691 -10.507 12.112 1.00 97.19 180 ARG A CA 1
ATOM 1320 C C . ARG A 1 180 ? -21.180 -9.800 13.368 1.00 97.19 180 ARG A C 1
ATOM 1322 O O . ARG A 1 180 ? -20.444 -9.022 13.977 1.00 97.19 180 ARG A O 1
ATOM 1329 N N . ALA A 1 181 ? -22.421 -10.079 13.752 1.00 95.75 181 ALA A N 1
ATOM 1330 C CA . ALA A 1 181 ? -22.983 -9.696 15.042 1.00 95.75 181 ALA A CA 1
ATOM 1331 C C . ALA A 1 181 ? -22.587 -10.682 16.150 1.00 95.75 181 ALA A C 1
ATOM 1333 O O . ALA A 1 181 ? -21.993 -11.730 15.891 1.00 95.75 181 ALA A O 1
ATOM 1334 N N . ALA A 1 182 ? -22.902 -10.326 17.398 1.00 94.25 182 ALA A N 1
ATOM 1335 C CA . ALA A 1 182 ? -22.536 -11.108 18.581 1.00 94.25 182 ALA A CA 1
ATOM 1336 C C . ALA A 1 182 ? -23.181 -12.506 18.607 1.00 94.25 182 ALA A C 1
ATOM 1338 O O . ALA A 1 182 ? -22.586 -13.444 19.126 1.00 94.25 182 ALA A O 1
ATOM 1339 N N . ASP A 1 183 ? -24.359 -12.647 17.997 1.00 94.81 183 ASP A N 1
ATOM 1340 C CA . ASP A 1 183 ? -25.086 -13.909 17.817 1.00 94.81 183 ASP A CA 1
ATOM 1341 C C . ASP A 1 183 ? -24.556 -14.763 16.643 1.00 94.81 183 ASP A C 1
ATOM 1343 O O . ASP A 1 183 ? -25.067 -15.848 16.378 1.00 94.81 183 ASP A O 1
ATOM 1347 N N . GLY A 1 184 ? -23.533 -14.285 15.924 1.00 94.56 184 GLY A N 1
ATOM 1348 C CA . GLY A 1 184 ? -22.951 -14.946 14.757 1.00 94.56 184 GLY A CA 1
ATOM 1349 C C . GLY A 1 184 ? -23.602 -14.585 13.417 1.00 94.56 184 GLY A C 1
ATOM 1350 O O . GLY A 1 184 ? -23.052 -14.966 12.374 1.00 94.56 184 GLY A O 1
ATOM 1351 N N . THR A 1 185 ? -24.697 -13.815 13.414 1.00 96.38 185 THR A N 1
ATOM 1352 C CA . THR A 1 185 ? -25.382 -13.349 12.198 1.00 96.38 185 THR A CA 1
ATOM 1353 C C . THR A 1 185 ? -24.414 -12.582 11.300 1.00 96.38 185 THR A C 1
ATOM 1355 O O . THR A 1 185 ? -23.723 -11.669 11.753 1.00 96.38 185 THR A O 1
ATOM 1358 N N . VAL A 1 186 ? -24.370 -12.921 10.007 1.00 96.69 186 VAL A N 1
ATOM 1359 C CA . VAL A 1 186 ? -23.571 -12.183 9.015 1.00 96.69 186 VAL A CA 1
ATOM 1360 C C . VAL A 1 186 ? -24.304 -10.893 8.651 1.00 96.69 186 VAL A C 1
ATOM 1362 O O . VAL A 1 186 ? -25.363 -10.923 8.033 1.00 96.69 186 VAL A O 1
ATOM 1365 N N . LEU A 1 187 ? -23.728 -9.758 9.038 1.00 95.06 187 LEU A N 1
ATOM 1366 C CA . LEU A 1 187 ? -24.242 -8.412 8.767 1.00 95.06 187 LEU A CA 1
ATOM 1367 C C . LEU A 1 187 ? -23.878 -7.929 7.362 1.00 95.06 187 LEU A C 1
ATOM 1369 O O . LEU A 1 187 ? -24.573 -7.104 6.782 1.00 95.06 187 LEU A O 1
ATOM 1373 N N . GLY A 1 188 ? -22.776 -8.439 6.821 1.00 93.75 188 GLY A N 1
ATOM 1374 C CA . GLY A 1 188 ? -22.307 -8.135 5.480 1.00 93.75 188 GLY A CA 1
ATOM 1375 C C . GLY A 1 188 ? -21.113 -9.005 5.128 1.00 93.75 188 GLY A C 1
ATOM 1376 O O . GLY A 1 188 ? -20.410 -9.503 6.006 1.00 93.75 188 GLY A O 1
ATOM 1377 N N . PHE A 1 189 ? -20.870 -9.206 3.839 1.00 95.31 189 PHE A N 1
ATOM 1378 C CA . PHE A 1 189 ? -19.703 -9.947 3.380 1.00 95.31 189 PHE A CA 1
ATOM 1379 C C . PHE A 1 189 ? -19.184 -9.383 2.066 1.00 95.31 189 PHE A C 1
ATOM 1381 O O . PHE A 1 189 ? -19.873 -8.641 1.365 1.00 95.31 189 PHE A O 1
ATOM 1388 N N . ARG A 1 190 ? -17.952 -9.751 1.729 1.00 95.00 190 ARG A N 1
ATOM 1389 C CA . ARG A 1 190 ? -17.343 -9.431 0.443 1.00 95.00 190 ARG A CA 1
ATOM 1390 C C . ARG A 1 190 ? -16.380 -10.532 0.040 1.00 95.00 190 ARG A C 1
ATOM 1392 O O . ARG A 1 190 ? -15.552 -10.953 0.844 1.00 95.00 190 ARG A O 1
ATOM 1399 N N . GLN A 1 191 ? -16.512 -11.000 -1.195 1.00 96.25 191 GLN A N 1
ATOM 1400 C CA . GLN A 1 191 ? -15.508 -11.850 -1.825 1.00 96.25 191 GLN A CA 1
ATOM 1401 C C . GLN A 1 191 ? -14.477 -10.977 -2.529 1.00 96.25 191 GLN A C 1
ATOM 1403 O O . GLN A 1 191 ? -14.835 -9.935 -3.083 1.00 96.25 191 GLN A O 1
ATOM 1408 N N . PHE A 1 192 ? -13.212 -11.382 -2.493 1.00 94.19 192 PHE A N 1
ATOM 1409 C CA . PHE A 1 192 ? -12.132 -10.612 -3.091 1.00 94.19 192 PHE A CA 1
ATOM 1410 C C . PHE A 1 192 ? -10.989 -11.495 -3.601 1.00 94.19 192 PHE A C 1
ATOM 1412 O O . PHE A 1 192 ? -10.720 -12.575 -3.071 1.00 94.19 192 PHE A O 1
ATOM 1419 N N . ALA A 1 193 ? -10.319 -11.006 -4.637 1.00 89.88 193 ALA A N 1
ATOM 1420 C CA . ALA A 1 193 ? -8.981 -11.404 -5.041 1.00 89.88 193 ALA A CA 1
ATOM 1421 C C . ALA A 1 193 ? -7.978 -10.362 -4.530 1.00 89.88 193 ALA A C 1
ATOM 1423 O O . ALA A 1 193 ? -8.304 -9.177 -4.415 1.00 89.88 193 ALA A O 1
ATOM 1424 N N . THR A 1 194 ? -6.766 -10.801 -4.221 1.00 86.12 194 THR A N 1
ATOM 1425 C CA . THR A 1 194 ? -5.630 -9.925 -3.926 1.00 86.12 194 THR A CA 1
ATOM 1426 C C . THR A 1 194 ? -5.124 -9.251 -5.202 1.00 86.12 194 THR A C 1
ATOM 1428 O O . THR A 1 194 ? -5.410 -9.670 -6.331 1.00 86.12 194 THR A O 1
ATOM 1431 N N . GLU A 1 195 ? -4.431 -8.129 -5.028 1.00 78.69 195 GLU A N 1
ATOM 1432 C CA . GLU A 1 195 ? -3.809 -7.417 -6.142 1.00 78.69 195 GLU A CA 1
ATOM 1433 C C . GLU A 1 195 ? -2.504 -8.115 -6.537 1.00 78.69 195 GLU A C 1
ATOM 1435 O O . GLU A 1 195 ? -1.781 -8.628 -5.683 1.00 78.69 195 GLU A O 1
ATOM 1440 N N . LEU A 1 196 ? -2.217 -8.148 -7.839 1.00 74.62 196 LEU A N 1
ATOM 1441 C CA . LEU A 1 196 ? -1.019 -8.792 -8.375 1.00 74.62 196 LEU A CA 1
ATOM 1442 C C . LEU A 1 196 ? 0.185 -7.858 -8.216 1.00 74.62 196 LEU A C 1
ATOM 1444 O O . LEU A 1 196 ? 0.090 -6.679 -8.555 1.00 74.62 196 LEU A O 1
ATOM 1448 N N . HIS A 1 197 ? 1.314 -8.386 -7.755 1.00 74.38 197 HIS A N 1
ATOM 1449 C CA . HIS A 1 197 ? 2.633 -7.747 -7.846 1.00 74.38 197 HIS A CA 1
ATOM 1450 C C . HIS A 1 197 ? 3.566 -8.636 -8.677 1.00 74.38 197 HIS A C 1
ATOM 1452 O O . HIS A 1 197 ? 3.273 -9.815 -8.893 1.00 74.38 197 HIS A O 1
ATOM 1458 N N . SER A 1 198 ? 4.628 -8.050 -9.219 1.00 69.88 198 SER A N 1
ATOM 1459 C CA . SER A 1 198 ? 5.556 -8.697 -10.161 1.00 69.88 198 SER A CA 1
ATOM 1460 C C . SER A 1 198 ? 6.829 -9.231 -9.513 1.00 69.88 198 SER A C 1
ATOM 1462 O O . SER A 1 198 ? 7.572 -9.971 -10.160 1.00 69.88 198 SER A O 1
ATOM 1464 N N . ASP A 1 199 ? 7.086 -8.856 -8.261 1.00 69.69 199 ASP A N 1
ATOM 1465 C CA . ASP A 1 199 ? 8.446 -8.858 -7.705 1.00 69.69 199 ASP A CA 1
ATOM 1466 C C . ASP A 1 199 ? 8.706 -10.060 -6.803 1.00 69.69 199 ASP A C 1
ATOM 1468 O O . ASP A 1 199 ? 9.857 -10.425 -6.564 1.00 69.69 199 ASP A O 1
ATOM 1472 N N . LEU A 1 200 ? 7.644 -10.725 -6.335 1.00 66.44 200 LEU A N 1
ATOM 1473 C CA . LEU A 1 200 ? 7.748 -11.998 -5.629 1.00 66.44 200 LEU A CA 1
ATOM 1474 C C . LEU A 1 200 ? 6.919 -13.072 -6.343 1.00 66.44 200 LEU A C 1
ATOM 1476 O O . LEU A 1 200 ? 5.875 -12.766 -6.926 1.00 66.44 200 LEU A O 1
ATOM 1480 N N . PRO A 1 201 ? 7.313 -14.355 -6.240 1.00 65.38 201 PRO A N 1
ATOM 1481 C CA . PRO A 1 201 ? 6.467 -15.452 -6.688 1.00 65.38 201 PRO A CA 1
ATOM 1482 C C . PRO A 1 201 ? 5.066 -15.362 -6.069 1.00 65.38 201 PRO A C 1
ATOM 1484 O O . PRO A 1 201 ? 4.913 -15.022 -4.889 1.00 65.38 201 PRO A O 1
ATOM 1487 N N . THR A 1 202 ? 4.039 -15.701 -6.848 1.00 62.56 202 THR A N 1
ATOM 1488 C CA . THR A 1 202 ? 2.651 -15.742 -6.369 1.00 62.56 202 THR A CA 1
ATOM 1489 C C . THR A 1 202 ? 2.540 -16.590 -5.099 1.00 62.56 202 THR A C 1
ATOM 1491 O O . THR A 1 202 ? 3.139 -17.660 -5.006 1.00 62.56 202 THR A O 1
ATOM 1494 N N . GLY A 1 203 ? 1.789 -16.106 -4.106 1.00 61.69 203 GLY A N 1
ATOM 1495 C CA . GLY A 1 203 ? 1.625 -16.779 -2.815 1.00 61.69 203 GLY A CA 1
ATOM 1496 C C . GLY A 1 203 ? 2.747 -16.545 -1.794 1.00 61.69 203 GLY A C 1
ATOM 1497 O O . GLY A 1 203 ? 2.637 -17.043 -0.674 1.00 61.69 203 GLY A O 1
ATOM 1498 N N . THR A 1 204 ? 3.797 -15.779 -2.125 1.00 74.56 204 THR A N 1
ATOM 1499 C CA . THR A 1 204 ? 4.867 -15.430 -1.163 1.00 74.56 204 THR A CA 1
ATOM 1500 C C . THR A 1 204 ? 4.389 -14.427 -0.114 1.00 74.56 204 THR A C 1
ATOM 1502 O O . THR A 1 204 ? 4.608 -14.607 1.081 1.00 74.56 204 THR A O 1
ATOM 1505 N N . GLU A 1 205 ? 3.710 -13.372 -0.549 1.00 81.38 205 GLU A N 1
ATOM 1506 C CA . GLU A 1 205 ? 3.046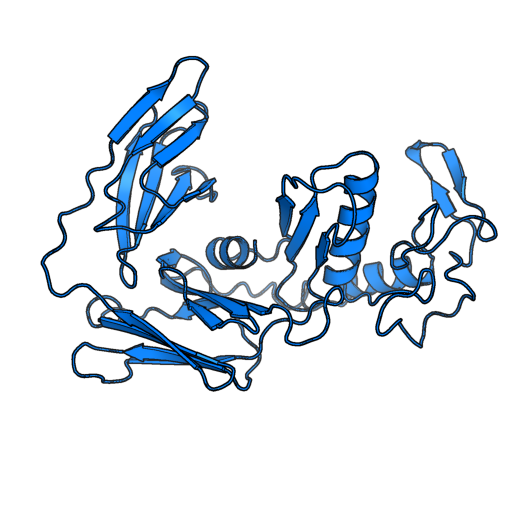 -12.406 0.318 1.00 81.38 205 GLU A CA 1
ATOM 1507 C C . GLU A 1 205 ? 1.998 -11.670 -0.510 1.00 81.38 205 GLU A C 1
ATOM 1509 O O . GLU A 1 205 ? 2.279 -11.197 -1.610 1.00 81.38 205 GLU A O 1
ATOM 1514 N N . GLU A 1 206 ? 0.778 -11.584 0.001 1.00 88.38 206 GLU A N 1
ATOM 1515 C CA . GLU A 1 206 ? -0.310 -10.865 -0.646 1.00 88.38 206 GLU A CA 1
ATOM 1516 C C . GLU A 1 206 ? -0.974 -9.955 0.377 1.00 88.38 206 GLU A C 1
ATOM 1518 O O . GLU A 1 206 ? -1.365 -10.396 1.458 1.00 88.38 206 GLU A O 1
ATOM 1523 N N . ALA A 1 207 ? -1.125 -8.675 0.053 1.00 90.75 207 ALA A N 1
ATOM 1524 C CA . ALA A 1 207 ? -1.826 -7.729 0.908 1.00 90.75 207 ALA A CA 1
ATOM 1525 C C . ALA A 1 207 ? -3.215 -7.417 0.350 1.00 90.75 207 ALA A C 1
ATOM 1527 O O . ALA A 1 207 ? -3.458 -7.423 -0.857 1.00 90.75 207 ALA A O 1
ATOM 1528 N N . PHE A 1 208 ? -4.135 -7.107 1.255 1.00 93.44 208 PHE A N 1
ATOM 1529 C CA . PHE A 1 208 ? -5.455 -6.600 0.912 1.00 93.44 208 PHE A CA 1
ATOM 1530 C C . PHE A 1 208 ? -5.769 -5.395 1.787 1.00 93.44 208 PHE A C 1
ATOM 1532 O O . PHE A 1 208 ? -5.433 -5.359 2.971 1.00 93.44 208 PHE A O 1
ATOM 1539 N N . ALA A 1 209 ? -6.421 -4.396 1.203 1.00 94.94 209 ALA A N 1
ATOM 1540 C CA . ALA A 1 209 ? -7.055 -3.325 1.947 1.00 94.94 209 ALA A CA 1
ATOM 1541 C C . ALA A 1 209 ? -8.195 -2.744 1.118 1.00 94.94 209 ALA A C 1
ATOM 1543 O O . ALA A 1 209 ? -8.008 -2.403 -0.048 1.00 94.94 209 ALA A O 1
ATOM 1544 N N . PHE A 1 210 ? -9.370 -2.636 1.717 1.00 94.50 210 PHE A N 1
ATOM 1545 C CA . PHE A 1 210 ? -10.540 -2.062 1.071 1.00 94.50 210 PHE A CA 1
ATOM 1546 C C . PHE A 1 210 ? -11.504 -1.514 2.117 1.00 94.50 210 PHE A C 1
ATOM 1548 O O . PHE A 1 210 ? -11.542 -1.966 3.262 1.00 94.50 210 PHE A O 1
ATOM 1555 N N . VAL A 1 211 ? -12.308 -0.544 1.703 1.00 95.94 211 VAL A N 1
ATOM 1556 C CA . VAL A 1 211 ? -13.376 0.032 2.516 1.00 95.94 211 VAL A CA 1
ATOM 1557 C C . VAL A 1 211 ? -14.685 -0.681 2.189 1.00 95.94 211 VAL A C 1
ATOM 1559 O O . VAL A 1 211 ? -15.148 -0.665 1.044 1.00 95.94 211 VAL A O 1
ATOM 1562 N N . MET A 1 212 ? -15.277 -1.326 3.192 1.00 94.81 212 MET A N 1
ATOM 1563 C CA . MET A 1 212 ? -16.629 -1.879 3.120 1.00 94.81 212 MET A CA 1
ATOM 1564 C C . MET A 1 212 ? -17.658 -0.819 3.536 1.00 94.81 212 MET A C 1
ATOM 1566 O O . MET A 1 212 ? -17.390 -0.056 4.461 1.00 94.81 212 MET A O 1
ATOM 1570 N N . PRO A 1 213 ? -18.844 -0.773 2.906 1.00 91.81 213 PRO A N 1
ATOM 1571 C CA . PRO A 1 213 ? -19.953 0.061 3.369 1.00 91.81 213 PRO A CA 1
ATOM 1572 C C . PRO A 1 213 ? -20.290 -0.188 4.844 1.00 91.81 213 PRO A C 1
ATOM 1574 O O . PRO A 1 213 ? -20.422 -1.344 5.249 1.00 91.81 213 PRO A O 1
ATOM 1577 N N . LEU A 1 214 ? -20.457 0.882 5.623 1.00 87.69 214 LEU A N 1
ATOM 1578 C CA . LEU A 1 214 ? -20.907 0.817 7.011 1.00 87.69 214 LEU A CA 1
ATOM 1579 C C . LEU A 1 214 ? -22.236 1.568 7.130 1.00 87.69 214 LEU A C 1
ATOM 1581 O O . LEU A 1 214 ? -22.266 2.768 7.386 1.00 87.69 214 LEU A O 1
ATOM 1585 N N . GLU A 1 215 ? -23.335 0.860 6.871 1.00 83.75 215 GLU A N 1
ATOM 1586 C CA . GLU A 1 215 ? -24.679 1.440 6.958 1.00 83.75 215 GLU A CA 1
ATOM 1587 C C . GLU A 1 215 ? -25.036 1.807 8.413 1.00 83.75 215 GLU A C 1
ATOM 1589 O O . GLU A 1 215 ? -24.529 1.173 9.353 1.00 83.75 215 GLU A O 1
ATOM 1594 N N . PRO A 1 216 ? -25.925 2.795 8.633 1.00 78.88 216 PRO A N 1
ATOM 1595 C CA . PRO A 1 216 ? -26.367 3.171 9.972 1.00 78.88 216 PRO A CA 1
ATOM 1596 C C . PRO A 1 216 ? -26.841 1.956 10.787 1.00 78.88 216 PRO A C 1
ATOM 1598 O O . PRO A 1 216 ? -27.630 1.139 10.318 1.00 78.88 216 PRO A O 1
ATOM 1601 N N . GLY A 1 217 ? -26.335 1.814 12.014 1.00 81.12 217 GLY A N 1
ATOM 1602 C CA . GLY A 1 217 ? -26.661 0.696 12.911 1.00 81.12 217 GLY A CA 1
ATOM 1603 C C . GLY A 1 217 ? -25.865 -0.597 12.679 1.00 81.12 217 GLY A C 1
ATOM 1604 O O . GLY A 1 217 ? -25.876 -1.472 13.548 1.00 81.12 217 GLY A O 1
ATOM 1605 N N . LEU A 1 218 ? -25.120 -0.735 11.573 1.00 85.88 218 LEU A N 1
ATOM 1606 C CA . LEU A 1 218 ? -24.211 -1.874 11.396 1.00 85.88 218 LEU A CA 1
ATOM 1607 C C . LEU A 1 218 ? -23.032 -1.783 12.371 1.00 85.88 218 LEU A C 1
ATOM 1609 O O . LEU A 1 218 ? -22.656 -2.790 12.961 1.00 85.88 218 LEU A O 1
ATOM 1613 N N . GLU A 1 219 ? -22.507 -0.578 12.603 1.00 83.88 219 GLU A N 1
ATOM 1614 C CA . GLU A 1 219 ? -21.374 -0.332 13.507 1.00 83.88 219 GLU A CA 1
ATOM 1615 C C . GLU A 1 219 ? -21.661 -0.761 14.956 1.00 83.88 219 GLU A C 1
ATOM 1617 O O . GLU A 1 219 ? -20.827 -1.402 15.593 1.00 83.88 219 GLU A O 1
ATOM 1622 N N . THR A 1 220 ? -22.866 -0.486 15.465 1.00 87.00 220 THR A N 1
ATOM 1623 C CA . THR A 1 220 ? -23.261 -0.861 16.833 1.00 87.00 220 THR A CA 1
ATOM 1624 C C . THR A 1 220 ? -23.487 -2.365 16.981 1.00 87.00 220 THR A C 1
ATOM 1626 O O . THR A 1 220 ? -23.191 -2.937 18.032 1.00 87.00 220 THR A O 1
ATOM 1629 N N . ARG A 1 221 ? -23.972 -3.026 15.923 1.00 92.69 221 ARG A N 1
ATOM 1630 C CA . ARG A 1 221 ? -24.183 -4.482 15.882 1.00 92.69 221 ARG A CA 1
ATOM 1631 C C . ARG A 1 221 ? -22.906 -5.268 15.601 1.00 92.69 221 ARG A C 1
ATOM 1633 O O . ARG A 1 221 ? -22.842 -6.441 15.962 1.00 92.69 221 ARG A O 1
ATOM 1640 N N . LEU A 1 222 ? -21.908 -4.653 14.968 1.00 94.62 222 LEU A N 1
ATOM 1641 C CA . LEU A 1 222 ? -20.661 -5.299 14.572 1.00 94.62 222 LEU A CA 1
ATOM 1642 C C . LEU A 1 222 ? -19.913 -5.806 15.805 1.00 94.62 222 LEU A C 1
ATOM 1644 O O . LEU A 1 222 ? -19.481 -5.017 16.640 1.00 94.62 222 LEU A O 1
ATOM 1648 N N . ALA A 1 223 ? -19.763 -7.119 15.924 1.00 95.75 223 ALA A N 1
ATOM 1649 C CA . ALA A 1 223 ? -19.060 -7.772 17.024 1.00 95.75 223 ALA A CA 1
ATOM 1650 C C . ALA A 1 223 ? -17.772 -8.456 16.560 1.00 95.75 223 ALA A C 1
ATOM 1652 O O . ALA A 1 223 ? -16.849 -8.615 17.359 1.00 95.75 223 ALA A O 1
ATOM 1653 N N . SER A 1 224 ? -17.678 -8.845 15.285 1.00 97.56 224 SER A N 1
ATOM 1654 C CA . SER A 1 224 ? -16.438 -9.377 14.729 1.00 97.56 224 SER A CA 1
ATOM 1655 C C . SER A 1 224 ? -16.265 -9.138 13.231 1.00 97.56 224 SER A C 1
ATOM 1657 O O . SER A 1 224 ? -17.230 -8.975 12.480 1.00 97.56 224 SER A O 1
ATOM 1659 N N . VAL A 1 225 ? -15.000 -9.121 12.808 1.00 98.06 225 VAL A N 1
ATOM 1660 C CA . VAL A 1 225 ? -14.576 -9.154 11.403 1.00 98.06 225 VAL A CA 1
ATOM 1661 C C . VAL A 1 225 ? -13.799 -10.444 11.198 1.00 98.06 225 VAL A C 1
ATOM 1663 O O . VAL A 1 225 ? -12.792 -10.675 11.869 1.00 98.06 225 VAL A O 1
ATOM 1666 N N . GLN A 1 226 ? -14.257 -11.280 10.273 1.00 98.12 226 GLN A N 1
ATOM 1667 C CA . GLN A 1 226 ? -13.634 -12.558 9.949 1.00 98.12 226 GLN A CA 1
ATOM 1668 C C . GLN A 1 226 ? -13.146 -12.549 8.505 1.00 98.12 226 GLN A C 1
ATOM 1670 O O . GLN A 1 226 ? -13.891 -12.172 7.605 1.00 98.12 226 GLN A O 1
ATOM 1675 N N . VAL A 1 227 ? -11.917 -13.001 8.274 1.00 98.00 227 VAL A N 1
ATOM 1676 C CA . VAL A 1 227 ? -11.348 -13.204 6.940 1.00 98.00 227 VAL A CA 1
ATOM 1677 C C . VAL A 1 227 ? -11.022 -14.678 6.746 1.00 98.00 227 VAL A C 1
ATOM 1679 O O . VAL A 1 227 ? -10.462 -15.327 7.629 1.00 98.00 227 VAL A O 1
ATOM 1682 N N . ARG A 1 228 ? -11.376 -15.198 5.571 1.00 96.88 228 ARG A N 1
ATOM 1683 C CA . ARG A 1 228 ? -11.064 -16.547 5.101 1.00 96.88 228 ARG A CA 1
ATOM 1684 C C . ARG A 1 228 ? -10.209 -16.447 3.846 1.00 96.88 228 ARG A C 1
ATOM 1686 O O . ARG A 1 228 ? -10.655 -15.877 2.848 1.00 96.88 228 ARG A O 1
ATOM 1693 N N . ALA A 1 229 ? -8.998 -16.990 3.898 1.00 92.44 229 ALA A N 1
ATOM 1694 C CA . ALA A 1 229 ? -8.051 -16.974 2.787 1.00 92.44 229 ALA A CA 1
ATOM 1695 C C . ALA A 1 229 ? -7.078 -18.157 2.881 1.00 92.44 229 ALA A C 1
ATOM 1697 O O . ALA A 1 229 ? -6.612 -18.483 3.971 1.00 92.44 229 ALA A O 1
ATOM 1698 N N . GLY A 1 230 ? -6.782 -18.814 1.753 1.00 81.81 230 GLY A N 1
ATOM 1699 C CA . GLY A 1 230 ? -5.821 -19.927 1.698 1.00 81.81 230 GLY A CA 1
ATOM 1700 C C . GLY A 1 230 ? -6.134 -21.074 2.668 1.00 81.81 230 GLY A C 1
ATOM 1701 O O . GLY A 1 230 ? -5.230 -21.572 3.331 1.00 81.81 230 GLY A O 1
ATOM 1702 N N . GLY A 1 231 ? -7.417 -21.418 2.843 1.00 85.88 231 GLY A N 1
ATOM 1703 C CA . GLY A 1 231 ? -7.871 -22.434 3.806 1.00 85.88 231 GLY A CA 1
ATOM 1704 C C . GLY A 1 231 ? -7.787 -22.020 5.283 1.00 85.88 231 GLY A C 1
ATOM 1705 O O . GLY A 1 231 ? -8.182 -22.787 6.156 1.00 85.88 231 GLY A O 1
ATOM 1706 N N . ARG A 1 232 ? -7.308 -20.807 5.581 1.00 93.88 232 ARG A N 1
ATOM 1707 C CA . ARG A 1 232 ? -7.170 -20.271 6.939 1.00 93.88 232 ARG A CA 1
ATOM 1708 C C . ARG A 1 232 ? -8.290 -19.296 7.261 1.00 93.88 232 ARG A C 1
ATOM 1710 O O . ARG A 1 232 ? -8.860 -18.661 6.372 1.00 93.88 232 ARG A O 1
ATOM 1717 N N . VAL A 1 233 ? -8.574 -19.161 8.552 1.00 96.50 233 VAL A N 1
ATOM 1718 C CA . VAL A 1 233 ? -9.555 -18.217 9.088 1.00 96.50 233 VAL A CA 1
ATOM 1719 C C . VAL A 1 233 ? -8.872 -17.373 10.151 1.00 96.50 233 VAL A C 1
ATOM 1721 O O . VAL A 1 233 ? -8.272 -17.922 11.068 1.00 96.50 233 VAL A O 1
ATOM 1724 N N . GLN A 1 234 ? -8.987 -16.055 10.035 1.00 97.62 234 GLN A N 1
ATOM 1725 C CA . GLN A 1 234 ? -8.583 -15.119 11.075 1.00 97.62 234 GLN A CA 1
ATOM 1726 C C . GLN A 1 234 ? -9.775 -14.252 11.445 1.00 97.62 234 GLN A C 1
ATOM 1728 O O . GLN A 1 234 ? -10.538 -13.825 10.581 1.00 97.62 234 GLN A O 1
ATOM 1733 N N . GLU A 1 235 ? -9.931 -13.973 12.731 1.00 97.50 235 GLU A N 1
ATOM 1734 C CA . GLU A 1 235 ? -11.037 -13.172 13.231 1.00 97.50 235 GLU A CA 1
ATOM 1735 C C . GLU A 1 235 ? -10.542 -12.166 14.264 1.00 97.50 235 GLU A C 1
ATOM 1737 O O . GLU A 1 235 ? -9.686 -12.478 15.095 1.00 97.50 235 GLU A O 1
ATOM 1742 N N . ARG A 1 236 ? -11.092 -10.954 14.212 1.00 96.94 236 ARG A N 1
ATOM 1743 C CA . ARG A 1 236 ? -11.028 -9.989 15.310 1.00 96.94 236 ARG A CA 1
ATOM 1744 C C . ARG A 1 236 ? -12.408 -9.846 15.911 1.00 96.94 236 ARG A C 1
ATOM 1746 O O . ARG A 1 236 ? -13.379 -9.704 15.175 1.00 96.94 236 ARG A O 1
ATOM 1753 N N . ARG A 1 237 ? -12.479 -9.883 17.238 1.00 95.75 237 ARG A N 1
ATOM 1754 C CA . ARG A 1 237 ? -13.715 -9.771 18.013 1.00 95.75 237 ARG A CA 1
ATOM 1755 C C . ARG A 1 237 ? -13.619 -8.566 18.935 1.00 95.75 237 ARG A C 1
ATOM 1757 O O . ARG A 1 237 ? -12.542 -8.275 19.453 1.00 95.75 237 ARG A O 1
ATOM 1764 N N . VAL A 1 238 ? -14.744 -7.897 19.143 1.00 92.00 238 VAL A N 1
ATOM 1765 C CA . VAL A 1 238 ? -14.893 -6.915 20.217 1.00 92.00 238 VAL A CA 1
ATOM 1766 C C . VAL A 1 238 ? -14.666 -7.640 21.547 1.00 92.00 238 VAL A C 1
ATOM 1768 O O . VAL A 1 238 ? -15.148 -8.758 21.737 1.00 92.00 238 VAL A O 1
ATOM 1771 N N . GLY A 1 239 ? -13.895 -7.027 22.446 1.00 83.44 239 GLY A N 1
ATOM 1772 C CA . GLY A 1 239 ? -13.625 -7.594 23.769 1.00 83.44 239 GLY A CA 1
ATOM 1773 C C . GLY A 1 239 ? -14.905 -7.750 24.598 1.00 83.44 239 GLY A C 1
ATOM 1774 O O . GLY A 1 239 ? -15.862 -7.001 24.428 1.00 83.44 239 GLY A O 1
ATOM 1775 N N . THR A 1 240 ? -14.922 -8.718 25.514 1.00 73.75 240 THR A N 1
ATOM 1776 C CA . THR A 1 240 ? -16.087 -9.027 26.364 1.00 73.75 240 THR A CA 1
ATOM 1777 C C . THR A 1 240 ? -16.265 -8.067 27.548 1.00 73.75 240 THR A C 1
ATOM 1779 O O . THR A 1 240 ? -17.293 -8.115 28.217 1.00 73.75 240 THR A O 1
ATOM 1782 N N . GLY A 1 241 ? -15.291 -7.187 27.807 1.00 71.12 241 GLY A N 1
ATOM 1783 C CA . GLY A 1 241 ? -15.342 -6.169 28.858 1.00 71.12 241 GLY A CA 1
ATOM 1784 C C . GLY A 1 241 ? -15.670 -4.774 28.324 1.00 71.12 241 GLY A C 1
ATOM 1785 O O . GLY A 1 241 ? -15.337 -4.434 27.188 1.00 71.12 241 GLY A O 1
ATOM 1786 N N . ALA A 1 242 ? -16.292 -3.943 29.165 1.00 72.00 242 ALA A N 1
ATOM 1787 C CA . ALA A 1 242 ? -16.466 -2.526 28.871 1.00 72.00 242 ALA A CA 1
ATOM 1788 C C . ALA A 1 242 ? -15.088 -1.851 28.785 1.00 72.00 242 ALA A C 1
ATOM 1790 O O . ALA A 1 242 ? -14.406 -1.691 29.798 1.00 72.00 242 ALA A O 1
ATOM 1791 N N . LYS A 1 243 ? -14.673 -1.468 27.573 1.00 79.25 243 LYS A N 1
ATOM 1792 C CA . LYS A 1 243 ? -13.418 -0.740 27.370 1.00 79.25 243 LYS A CA 1
ATOM 1793 C C . LYS A 1 243 ? -13.528 0.662 27.941 1.00 79.25 243 LYS A C 1
ATOM 1795 O O . LYS A 1 243 ? -14.557 1.331 27.787 1.00 79.25 243 LYS A O 1
ATOM 1800 N N . ARG A 1 244 ? -12.456 1.130 28.580 1.00 84.94 244 ARG A N 1
ATOM 1801 C CA . ARG A 1 244 ? -12.391 2.527 29.012 1.00 84.94 244 ARG A CA 1
ATOM 1802 C C . ARG A 1 244 ? -12.336 3.412 27.777 1.00 84.94 244 ARG A C 1
ATOM 1804 O O . ARG A 1 244 ? -11.713 3.076 26.774 1.00 84.94 244 ARG A O 1
ATOM 1811 N N . GLN A 1 245 ? -13.004 4.556 27.846 1.00 89.56 245 GLN A N 1
ATOM 1812 C CA . GLN A 1 245 ? -12.893 5.572 26.806 1.00 89.56 245 GLN A CA 1
ATOM 1813 C C . GLN A 1 245 ? -11.414 5.974 26.643 1.00 89.56 245 GLN A C 1
ATOM 1815 O O . GLN A 1 245 ? -10.741 6.165 27.660 1.00 89.56 245 GLN A O 1
ATOM 1820 N N . PRO A 1 246 ? -10.890 6.105 25.409 1.00 91.88 246 PRO A N 1
ATOM 1821 C CA . PRO A 1 246 ? -9.485 6.426 25.214 1.00 91.88 246 PRO A CA 1
ATOM 1822 C C . PRO A 1 246 ? -9.202 7.827 25.763 1.00 91.88 246 PRO A C 1
ATOM 1824 O O . PRO A 1 246 ? -9.910 8.789 25.442 1.00 91.88 246 PRO A O 1
ATOM 1827 N N . ALA A 1 247 ? -8.159 7.918 26.586 1.00 90.69 247 ALA A N 1
ATOM 1828 C CA . ALA A 1 247 ? -7.643 9.149 27.175 1.00 90.69 247 ALA A CA 1
ATOM 1829 C C . ALA A 1 247 ? -6.173 9.323 26.754 1.00 90.69 247 ALA A C 1
ATOM 1831 O O . ALA A 1 247 ? -5.270 9.062 27.551 1.00 90.69 247 ALA A O 1
ATOM 1832 N N . PRO A 1 248 ? -5.913 9.665 25.478 1.00 92.75 248 PRO A N 1
ATOM 1833 C CA . PRO A 1 248 ? -4.551 9.855 25.006 1.00 92.75 248 PRO A CA 1
ATOM 1834 C C . PRO A 1 248 ? -3.889 11.029 25.717 1.00 92.75 248 PRO A C 1
ATOM 1836 O O . PRO A 1 248 ? -4.533 12.041 25.993 1.00 92.75 248 PRO A O 1
ATOM 1839 N N . SER A 1 249 ? -2.588 10.911 25.958 1.00 90.94 249 SER A N 1
ATOM 1840 C CA . SER A 1 249 ? -1.779 12.023 26.447 1.00 90.94 249 SER A CA 1
ATOM 1841 C C . SER A 1 249 ? -0.808 12.469 25.368 1.00 90.94 249 SER A C 1
ATOM 1843 O O . SER A 1 249 ? -0.275 11.645 24.625 1.00 90.94 249 SER A O 1
ATOM 1845 N N . LEU A 1 250 ? -0.599 13.778 25.268 1.00 88.81 250 LEU A N 1
ATOM 1846 C CA . LEU A 1 250 ? 0.351 14.364 24.341 1.00 88.81 250 LEU A CA 1
ATOM 1847 C C . LEU A 1 250 ? 1.338 15.207 25.136 1.00 88.81 250 LEU A C 1
ATOM 1849 O O . LEU A 1 250 ? 0.951 16.142 25.835 1.00 88.81 250 LEU A O 1
ATOM 1853 N N . ARG A 1 251 ? 2.614 14.831 25.079 1.00 87.44 251 ARG A N 1
ATOM 1854 C CA . ARG A 1 251 ? 3.680 15.473 25.852 1.00 87.44 251 ARG A CA 1
ATOM 1855 C C . ARG A 1 251 ? 4.719 16.044 24.906 1.00 87.44 251 ARG A C 1
ATOM 1857 O O . ARG A 1 251 ? 5.261 15.302 24.090 1.00 87.44 251 ARG A O 1
ATOM 1864 N N . ALA A 1 252 ? 5.024 17.332 25.038 1.00 83.94 252 ALA A N 1
ATOM 1865 C CA . ALA A 1 252 ? 6.114 17.942 24.291 1.00 83.94 252 ALA A CA 1
ATOM 1866 C C . ALA A 1 252 ? 7.437 17.220 24.597 1.00 83.94 252 ALA A C 1
ATOM 1868 O O . ALA A 1 252 ? 7.784 16.963 25.753 1.00 83.94 252 ALA A O 1
ATOM 1869 N N . ARG A 1 253 ? 8.186 16.897 23.548 1.00 77.88 253 ARG A N 1
ATOM 1870 C CA . ARG A 1 253 ? 9.601 16.545 23.607 1.00 77.88 253 ARG A CA 1
ATOM 1871 C C . ARG A 1 253 ? 10.402 17.749 23.115 1.00 77.88 253 ARG A C 1
ATOM 1873 O O . ARG A 1 253 ? 10.025 18.427 22.160 1.00 77.88 253 ARG A O 1
ATOM 1880 N N . GLY A 1 254 ? 11.535 18.020 23.762 1.00 69.31 254 GLY A N 1
ATOM 1881 C CA . GLY A 1 254 ? 12.505 18.972 23.217 1.00 69.31 254 GLY A CA 1
ATOM 1882 C C . GLY A 1 254 ? 12.844 18.629 21.756 1.00 69.31 254 GLY A C 1
ATOM 1883 O O . GLY A 1 254 ? 12.764 17.466 21.365 1.00 69.31 254 GLY A O 1
ATOM 1884 N N . ALA A 1 255 ? 13.216 19.643 20.967 1.00 69.38 255 ALA A N 1
ATOM 1885 C CA . ALA A 1 255 ? 13.476 19.565 19.519 1.00 69.38 255 ALA A CA 1
ATOM 1886 C C . ALA A 1 255 ? 12.241 19.523 18.588 1.00 69.38 255 ALA A C 1
ATOM 1888 O O . ALA A 1 255 ? 12.327 19.022 17.469 1.00 69.38 255 ALA A O 1
ATOM 1889 N N . GLY A 1 256 ? 11.109 20.108 18.999 1.00 78.81 256 GLY A N 1
ATOM 1890 C CA . GLY A 1 256 ? 9.979 20.338 18.089 1.00 78.81 256 GLY A CA 1
ATOM 1891 C C . GLY A 1 256 ? 9.239 19.057 17.704 1.00 78.81 256 GLY A C 1
ATOM 1892 O O . GLY A 1 256 ? 8.825 18.896 16.554 1.00 78.81 256 GLY A O 1
ATOM 1893 N N . ALA A 1 257 ? 9.067 18.147 18.659 1.00 83.62 257 ALA A N 1
ATOM 1894 C CA . ALA A 1 257 ? 8.234 16.960 18.527 1.00 83.62 257 ALA A CA 1
ATOM 1895 C C . ALA A 1 257 ? 7.397 16.774 19.795 1.00 83.62 257 ALA A C 1
ATOM 1897 O O . ALA A 1 257 ? 7.794 17.206 20.868 1.00 83.62 257 ALA A O 1
ATOM 1898 N N . SER A 1 258 ? 6.273 16.083 19.690 1.00 88.88 258 SER A N 1
ATOM 1899 C CA . SER A 1 258 ? 5.433 15.672 20.811 1.00 88.88 258 SER A CA 1
ATOM 1900 C C . SER A 1 258 ? 5.268 14.156 20.783 1.00 88.88 258 SER A C 1
ATOM 1902 O O . SER A 1 258 ? 5.231 13.545 19.717 1.00 88.88 258 SER A O 1
ATOM 1904 N N . THR A 1 259 ? 5.188 13.523 21.946 1.00 92.19 259 THR A N 1
ATOM 1905 C CA . THR A 1 259 ? 4.909 12.090 22.065 1.00 92.19 259 THR A CA 1
ATOM 1906 C C . THR A 1 259 ? 3.444 11.903 22.404 1.00 92.19 259 THR A C 1
ATOM 1908 O O . THR A 1 259 ? 2.992 12.356 23.457 1.00 92.19 259 THR A O 1
ATOM 1911 N N . LEU A 1 260 ? 2.718 11.241 21.509 1.00 93.62 260 LEU A N 1
ATOM 1912 C CA . LEU A 1 260 ? 1.374 10.739 21.750 1.00 93.62 260 LEU A CA 1
ATOM 1913 C C . LEU A 1 260 ? 1.479 9.383 22.450 1.00 93.62 260 LEU A C 1
ATOM 1915 O O . LEU A 1 260 ? 2.164 8.495 21.946 1.00 93.62 260 LEU A O 1
ATOM 1919 N N . GLU A 1 261 ? 0.770 9.210 23.560 1.00 95.56 261 GLU A N 1
ATOM 1920 C CA . GLU A 1 261 ? 0.683 7.952 24.306 1.00 95.56 261 GLU A CA 1
ATOM 1921 C C . GLU A 1 261 ? -0.777 7.535 24.508 1.00 95.56 261 GLU A C 1
ATOM 1923 O O . GLU A 1 261 ? -1.646 8.381 24.737 1.00 95.56 261 GLU A O 1
ATOM 1928 N N . TRP A 1 262 ? -1.052 6.231 24.426 1.00 95.56 262 TRP A N 1
ATOM 1929 C CA . TRP A 1 262 ? -2.379 5.651 24.649 1.00 95.56 262 TRP A CA 1
ATOM 1930 C C . TRP A 1 262 ? -2.295 4.208 25.163 1.00 95.56 262 TRP A C 1
ATOM 1932 O O . TRP A 1 262 ? -1.259 3.553 25.059 1.00 95.56 262 TRP A O 1
ATOM 1942 N N . ASP A 1 263 ? -3.411 3.692 25.682 1.00 94.50 263 ASP A N 1
ATOM 1943 C CA . ASP A 1 263 ? -3.509 2.295 26.108 1.00 94.50 263 ASP A CA 1
ATOM 1944 C C . ASP A 1 263 ? -3.627 1.354 24.899 1.00 94.50 263 ASP A C 1
ATOM 1946 O O . ASP A 1 263 ? -4.691 1.210 24.290 1.00 94.50 263 ASP A O 1
ATOM 1950 N N . ALA A 1 264 ? -2.515 0.708 24.548 1.00 94.62 264 ALA A N 1
ATOM 1951 C CA . ALA A 1 264 ? -2.458 -0.256 23.454 1.00 94.62 264 ALA A CA 1
ATOM 1952 C C . ALA A 1 264 ? -3.117 -1.607 23.773 1.00 94.62 264 ALA A C 1
ATOM 1954 O O . ALA A 1 264 ? -3.333 -2.399 22.854 1.00 94.62 264 ALA A O 1
ATOM 1955 N N . THR A 1 265 ? -3.431 -1.880 25.040 1.00 91.94 265 THR A N 1
ATOM 1956 C CA . THR A 1 265 ? -4.132 -3.102 25.459 1.00 91.94 265 THR A CA 1
ATOM 1957 C C . THR A 1 265 ? -5.593 -3.023 25.039 1.00 91.94 265 THR A C 1
ATOM 1959 O O . THR A 1 265 ? -6.113 -3.935 24.393 1.00 91.94 265 THR A O 1
ATOM 1962 N N . ASP A 1 266 ? -6.234 -1.890 25.332 1.00 92.25 266 ASP A N 1
ATOM 1963 C CA . ASP A 1 266 ? -7.615 -1.624 24.930 1.00 92.25 266 ASP A CA 1
ATOM 1964 C C . ASP A 1 266 ? -7.708 -1.205 23.456 1.00 92.25 266 ASP A C 1
ATOM 1966 O O . ASP A 1 266 ? -8.653 -1.598 22.763 1.00 92.25 266 ASP A O 1
ATOM 1970 N N . TYR A 1 267 ? -6.721 -0.462 22.948 1.00 95.50 267 TYR A N 1
ATOM 1971 C CA . TYR A 1 267 ? -6.713 0.071 21.584 1.00 95.50 267 TYR A CA 1
ATOM 1972 C C . TYR A 1 267 ? -5.404 -0.273 20.854 1.00 95.50 267 TYR A C 1
ATOM 1974 O O . TYR A 1 267 ? -4.484 0.551 20.800 1.00 95.50 267 TYR A O 1
ATOM 1982 N N . PRO A 1 268 ? -5.289 -1.473 20.248 1.00 95.38 268 PRO A N 1
ATOM 1983 C CA . PRO A 1 268 ? -4.042 -1.956 19.641 1.00 95.38 268 PRO A CA 1
ATOM 1984 C C . PRO A 1 268 ? -3.484 -1.065 18.525 1.00 95.38 268 PRO A C 1
ATOM 1986 O O . PRO A 1 268 ? -2.300 -1.173 18.188 1.00 95.38 268 PRO A O 1
ATOM 1989 N N . MET A 1 269 ? -4.312 -0.204 17.929 1.00 97.62 269 MET A N 1
ATOM 1990 C CA . MET A 1 269 ? -3.880 0.712 16.882 1.00 97.62 269 MET A CA 1
ATOM 1991 C C . MET A 1 269 ? -4.699 2.006 16.877 1.00 97.62 269 MET A C 1
ATOM 1993 O O . MET A 1 269 ? -5.899 1.999 17.157 1.00 97.62 269 MET A O 1
ATOM 1997 N N . VAL A 1 270 ? -4.054 3.108 16.498 1.00 97.81 270 VAL A N 1
ATOM 1998 C CA . VAL A 1 270 ? -4.680 4.417 16.295 1.00 97.81 270 VAL A CA 1
ATOM 1999 C C . VAL A 1 270 ? -4.383 4.932 14.888 1.00 97.81 270 VAL A C 1
ATOM 2001 O O . VAL A 1 270 ? -3.241 4.905 14.425 1.00 97.81 270 VAL A O 1
ATOM 2004 N N . LEU A 1 271 ? -5.418 5.404 14.198 1.00 97.44 271 LEU A N 1
ATOM 2005 C CA . LEU A 1 271 ? -5.294 6.174 12.966 1.00 97.44 271 LEU A CA 1
ATOM 2006 C C . LEU A 1 271 ? -5.219 7.657 13.334 1.00 97.44 271 LEU A C 1
ATOM 2008 O O . LEU A 1 271 ? -6.141 8.202 13.942 1.00 97.44 271 LEU A O 1
ATOM 2012 N N . VAL A 1 272 ? -4.112 8.298 12.974 1.00 95.62 272 VAL A N 1
ATOM 2013 C CA . VAL A 1 272 ? -3.813 9.698 13.286 1.00 95.62 272 VAL A CA 1
ATOM 2014 C C . VAL A 1 272 ? -3.966 10.533 12.027 1.00 95.62 272 VAL A C 1
ATOM 2016 O O . VAL A 1 272 ? -3.301 10.264 11.022 1.00 95.62 272 VAL A O 1
ATOM 2019 N N . ARG A 1 273 ? -4.812 11.562 12.088 1.00 94.06 273 ARG A N 1
ATOM 2020 C CA . ARG A 1 273 ? -5.007 12.549 11.023 1.00 94.06 273 ARG A CA 1
ATOM 2021 C C . ARG A 1 273 ? -4.737 13.956 11.532 1.00 94.06 273 ARG A C 1
ATOM 2023 O O . ARG A 1 273 ? -5.020 14.266 12.685 1.00 94.06 273 ARG A O 1
ATOM 2030 N N . GLU A 1 274 ? -4.255 14.822 10.655 1.00 92.12 274 GLU A N 1
ATOM 2031 C CA . GLU A 1 274 ? -4.323 16.266 10.882 1.00 92.12 274 GLU A CA 1
ATOM 2032 C C . GLU A 1 274 ? -5.785 16.721 10.818 1.00 92.12 274 GLU A C 1
ATOM 2034 O O . GLU A 1 274 ? -6.499 16.382 9.874 1.00 92.12 274 GLU A O 1
ATOM 2039 N N . ALA A 1 275 ? -6.249 17.489 11.804 1.00 89.38 275 ALA A N 1
ATOM 2040 C CA . ALA A 1 275 ? -7.655 17.884 11.885 1.00 89.38 275 ALA A CA 1
ATOM 2041 C C . ALA A 1 275 ? -8.071 18.842 10.757 1.00 89.38 275 ALA A C 1
ATOM 2043 O O . ALA A 1 275 ? -9.193 18.742 10.269 1.00 89.38 275 ALA A O 1
ATOM 2044 N N . GLY A 1 276 ? -7.174 19.744 10.339 1.00 86.81 276 GLY A N 1
ATOM 2045 C CA . GLY A 1 276 ? -7.469 20.749 9.312 1.00 86.81 276 GLY A CA 1
ATOM 2046 C C . GLY A 1 276 ? -7.465 20.197 7.884 1.00 86.81 276 GLY A C 1
ATOM 2047 O O . GLY A 1 276 ? -8.345 20.524 7.097 1.00 86.81 276 GLY A O 1
ATOM 2048 N N . SER A 1 277 ? -6.488 19.351 7.546 1.00 88.19 277 SER A N 1
ATOM 2049 C CA . SER A 1 277 ? -6.320 18.807 6.190 1.00 88.19 277 SER A CA 1
ATOM 2050 C C . SER A 1 277 ? -6.977 17.435 5.999 1.00 88.19 277 SER A C 1
ATOM 2052 O O . SER A 1 277 ? -7.172 16.999 4.868 1.00 88.19 277 SER A O 1
ATOM 2054 N N . GLY A 1 278 ? -7.262 16.707 7.086 1.00 88.81 278 GLY A N 1
ATOM 2055 C CA . GLY A 1 278 ? -7.683 15.303 7.044 1.00 88.81 278 GLY A CA 1
ATOM 2056 C C . GLY A 1 278 ? -6.565 14.323 6.663 1.00 88.81 278 GLY A C 1
ATOM 2057 O O . GLY A 1 278 ? -6.800 13.107 6.646 1.00 88.81 278 GLY A O 1
ATOM 2058 N N . ARG A 1 279 ? -5.351 14.825 6.390 1.00 90.19 279 ARG A N 1
ATOM 2059 C CA . ARG A 1 279 ? -4.188 14.042 5.962 1.00 90.19 279 ARG A CA 1
ATOM 2060 C C . ARG A 1 279 ? -3.845 12.983 7.000 1.00 90.19 279 ARG A C 1
ATOM 2062 O O . ARG A 1 279 ? -3.662 13.303 8.175 1.00 90.19 279 ARG A O 1
ATOM 2069 N N . ILE A 1 280 ? -3.701 11.733 6.561 1.00 93.38 280 ILE A N 1
ATOM 2070 C CA . ILE A 1 280 ? -3.206 10.657 7.423 1.00 93.38 280 ILE A CA 1
ATOM 2071 C C . ILE A 1 280 ? -1.736 10.914 7.752 1.00 93.38 280 ILE A C 1
ATOM 2073 O O . ILE A 1 280 ? -0.884 11.038 6.871 1.00 93.38 280 ILE A O 1
ATOM 2077 N N . VAL A 1 281 ? -1.445 10.972 9.047 1.00 92.19 281 VAL A N 1
ATOM 2078 C CA . VAL A 1 281 ? -0.091 11.069 9.593 1.00 92.19 281 VAL A CA 1
ATOM 2079 C C . VAL A 1 281 ? 0.462 9.676 9.859 1.00 92.19 281 VAL A C 1
ATOM 2081 O O . VAL A 1 281 ? 1.606 9.396 9.512 1.00 92.19 281 VAL A O 1
ATOM 2084 N N . SER A 1 282 ? -0.330 8.797 10.483 1.00 93.94 282 SER A N 1
ATOM 2085 C CA . SER A 1 282 ? 0.140 7.467 10.875 1.00 93.94 282 SER A CA 1
ATOM 2086 C C . SER A 1 282 ? -0.996 6.480 11.139 1.00 93.94 282 SER A C 1
ATOM 2088 O O . SER A 1 282 ? -2.063 6.856 11.620 1.00 93.94 282 SER A O 1
ATOM 2090 N N . PHE A 1 283 ? -0.712 5.202 10.888 1.00 96.38 283 PHE A N 1
ATOM 2091 C CA . PHE A 1 283 ? -1.369 4.070 11.542 1.00 96.38 283 PHE A CA 1
ATOM 2092 C C . PHE A 1 283 ? -0.417 3.572 12.633 1.00 96.38 283 PHE A C 1
ATOM 2094 O O . PHE A 1 283 ? 0.491 2.780 12.363 1.00 96.38 283 PHE A O 1
ATOM 2101 N N . ALA A 1 284 ? -0.577 4.080 13.852 1.00 96.06 284 ALA A N 1
ATOM 2102 C CA . ALA A 1 284 ? 0.369 3.852 14.935 1.00 96.06 284 ALA A CA 1
ATOM 2103 C C . ALA A 1 284 ? -0.064 2.692 15.833 1.00 96.06 284 ALA A C 1
ATOM 2105 O O . ALA A 1 284 ? -1.248 2.497 16.103 1.00 96.06 284 ALA A O 1
ATOM 2106 N N . ARG A 1 285 ? 0.915 1.920 16.303 1.00 95.56 285 ARG A N 1
ATOM 2107 C CA . ARG A 1 285 ? 0.749 0.739 17.161 1.00 95.56 285 ARG A CA 1
ATOM 2108 C C . ARG A 1 285 ? 1.732 0.809 18.329 1.00 95.56 285 ARG A C 1
ATOM 2110 O O . ARG A 1 285 ? 2.708 1.545 18.255 1.00 95.56 285 ARG A O 1
ATOM 2117 N N . GLY A 1 286 ? 1.492 0.022 19.376 1.00 94.75 286 GLY A N 1
ATOM 2118 C CA . GLY A 1 286 ? 2.420 -0.095 20.508 1.00 94.75 286 GLY A CA 1
ATOM 2119 C C . GLY A 1 286 ? 2.302 1.000 21.573 1.00 94.75 286 GLY A C 1
ATOM 2120 O O . GLY A 1 286 ? 3.178 1.102 22.421 1.00 94.75 286 GLY A O 1
ATOM 2121 N N . GLY A 1 287 ? 1.238 1.807 21.547 1.00 95.81 287 GLY A N 1
ATOM 2122 C CA . GLY A 1 287 ? 0.899 2.726 22.642 1.00 95.81 287 GLY A CA 1
ATOM 2123 C C . GLY A 1 287 ? 1.665 4.042 22.636 1.00 95.81 287 GLY A C 1
ATOM 2124 O O . GLY A 1 287 ? 1.430 4.877 23.502 1.00 95.81 287 GLY A O 1
ATOM 2125 N N . THR A 1 288 ? 2.564 4.249 21.671 1.00 95.56 288 THR A N 1
ATOM 2126 C CA . THR A 1 288 ? 3.322 5.492 21.539 1.00 95.56 288 THR A CA 1
ATOM 2127 C C . THR A 1 288 ? 3.562 5.879 20.079 1.00 95.56 288 THR A C 1
ATOM 2129 O O . THR A 1 288 ? 3.722 5.022 19.207 1.00 95.56 288 THR A O 1
ATOM 2132 N N . LEU A 1 289 ? 3.574 7.182 19.801 1.00 94.31 289 LEU A N 1
ATOM 2133 C CA . LEU A 1 289 ? 3.906 7.762 18.502 1.00 94.31 289 LEU A CA 1
ATOM 2134 C C . LEU A 1 289 ? 4.627 9.097 18.701 1.00 94.31 289 LEU A C 1
ATOM 2136 O O . LEU A 1 289 ? 4.121 9.987 19.380 1.00 94.31 289 LEU A O 1
ATOM 2140 N N . ALA A 1 290 ? 5.775 9.270 18.048 1.00 91.38 290 ALA A N 1
ATOM 2141 C CA . ALA A 1 290 ? 6.389 10.585 17.905 1.00 91.38 290 ALA A CA 1
ATOM 2142 C C . ALA A 1 290 ? 5.675 11.372 16.796 1.00 91.38 290 ALA A C 1
ATOM 2144 O O . ALA A 1 290 ? 5.558 10.894 15.666 1.00 91.38 290 ALA A O 1
ATOM 2145 N N . VAL A 1 291 ? 5.216 12.577 17.118 1.00 87.75 291 VAL A N 1
ATOM 2146 C CA . VAL A 1 291 ? 4.524 13.489 16.207 1.00 87.75 291 VAL A CA 1
ATOM 2147 C C . VAL A 1 291 ? 5.348 14.776 16.067 1.00 87.75 291 VAL A C 1
ATOM 2149 O O . VAL A 1 291 ? 5.760 15.335 17.079 1.00 87.75 291 VAL A O 1
ATOM 2152 N N . PRO A 1 292 ? 5.624 15.278 14.854 1.00 81.50 292 PRO A N 1
ATOM 2153 C CA . PRO A 1 292 ? 6.307 16.563 14.683 1.00 81.50 292 PRO A CA 1
ATOM 2154 C C . PRO A 1 292 ? 5.482 17.731 15.250 1.00 81.50 292 PRO A C 1
ATOM 2156 O O . PRO A 1 292 ? 4.291 17.805 14.986 1.00 81.50 292 PRO A O 1
ATOM 2159 N N . ALA A 1 293 ? 6.097 18.707 15.926 1.00 68.75 293 ALA A N 1
ATOM 2160 C CA . ALA A 1 293 ? 5.390 19.841 16.554 1.00 68.75 293 ALA A CA 1
ATOM 2161 C C . ALA A 1 293 ? 4.668 20.778 15.565 1.00 68.75 293 ALA A C 1
ATOM 2163 O O . ALA A 1 293 ? 3.903 21.641 15.970 1.00 68.75 293 ALA A O 1
ATOM 2164 N N . ARG A 1 294 ? 4.904 20.631 14.255 1.00 65.88 294 ARG A N 1
ATOM 2165 C CA . ARG A 1 294 ? 4.206 21.415 13.221 1.00 65.88 294 ARG A CA 1
ATOM 2166 C C . ARG A 1 294 ? 2.809 20.897 12.897 1.00 65.88 294 ARG A C 1
ATOM 2168 O O . ARG A 1 294 ? 2.072 21.578 12.189 1.00 65.88 294 ARG A O 1
ATOM 2175 N N . THR A 1 295 ? 2.445 19.699 13.346 1.00 65.12 295 THR A N 1
ATOM 2176 C CA . THR A 1 295 ? 1.049 19.274 13.251 1.00 65.12 295 THR A CA 1
ATOM 2177 C C . THR A 1 295 ? 0.268 20.077 14.281 1.00 65.12 295 THR A C 1
ATOM 2179 O O . THR A 1 295 ? 0.617 20.004 15.449 1.00 65.12 295 THR A O 1
ATOM 2182 N N . GLY A 1 296 ? -0.734 20.853 13.863 1.00 78.56 296 GLY A N 1
ATOM 2183 C CA . GLY A 1 296 ? -1.673 21.503 14.786 1.00 78.56 296 GLY A CA 1
ATOM 2184 C C . GLY A 1 296 ? -2.586 20.471 15.458 1.00 78.56 296 GLY A C 1
ATOM 2185 O O . GLY A 1 296 ? -2.144 19.396 15.850 1.00 78.56 296 GLY A O 1
ATOM 2186 N N . SER A 1 297 ? -3.888 20.739 15.547 1.00 88.94 297 SER A N 1
ATOM 2187 C CA . SER A 1 297 ? -4.834 19.767 16.109 1.00 88.94 297 SER A CA 1
ATOM 2188 C C . SER A 1 297 ? -4.836 18.442 15.330 1.00 88.94 297 SER A C 1
ATOM 2190 O O . SER A 1 297 ? -4.830 18.414 14.093 1.00 88.94 297 SER A O 1
ATOM 2192 N N . LEU A 1 298 ? -4.880 17.327 16.056 1.00 92.75 298 LEU A N 1
ATOM 2193 C CA . LEU A 1 298 ? -4.955 15.970 15.520 1.00 92.75 298 LEU A CA 1
ATOM 2194 C C . LEU A 1 298 ? -6.331 15.365 15.785 1.00 92.75 298 LEU A C 1
ATOM 2196 O O . LEU A 1 298 ? -6.902 15.521 16.866 1.00 92.75 298 LEU A O 1
ATOM 2200 N N . ARG A 1 299 ? -6.825 14.588 14.821 1.00 94.88 299 ARG A N 1
ATOM 2201 C CA . ARG A 1 299 ? -7.942 13.661 15.006 1.00 94.88 299 ARG A CA 1
ATOM 2202 C C . ARG A 1 299 ? -7.394 12.246 15.136 1.00 94.88 299 ARG A C 1
ATOM 2204 O O . ARG A 1 299 ? -6.702 11.748 14.248 1.00 94.88 299 ARG A O 1
ATOM 2211 N N . LEU A 1 300 ? -7.711 11.604 16.249 1.00 96.44 300 LEU A N 1
ATOM 2212 C CA . LEU A 1 300 ? -7.269 10.267 16.616 1.00 96.44 300 LEU A CA 1
ATOM 2213 C C . LEU A 1 300 ? -8.462 9.322 16.542 1.00 96.44 300 LEU A C 1
ATOM 2215 O O . LEU A 1 300 ? -9.449 9.516 17.244 1.00 96.44 300 LEU A O 1
ATOM 2219 N N . THR A 1 301 ? -8.382 8.298 15.704 1.00 97.19 301 THR A N 1
ATOM 2220 C CA . THR A 1 301 ? -9.380 7.224 15.639 1.00 97.19 301 THR A CA 1
ATOM 2221 C C . THR A 1 301 ? -8.765 5.980 16.259 1.00 97.19 301 THR A C 1
ATOM 2223 O O . THR A 1 301 ? -7.869 5.381 15.671 1.00 97.19 301 THR A O 1
ATOM 2226 N N . PHE A 1 302 ? -9.196 5.604 17.458 1.00 97.31 302 PHE A N 1
ATOM 2227 C CA . PHE A 1 302 ? -8.699 4.431 18.176 1.00 97.31 302 PHE A CA 1
ATOM 2228 C C . PHE A 1 302 ? -9.484 3.197 17.756 1.00 97.31 302 PHE A C 1
ATOM 2230 O O . PHE A 1 302 ? -10.706 3.212 17.861 1.00 97.31 302 PHE A O 1
ATOM 2237 N N . SER A 1 303 ? -8.804 2.141 17.306 1.00 96.31 303 SER A N 1
ATOM 2238 C CA . SER A 1 303 ? -9.436 0.857 16.995 1.00 96.31 303 SER A CA 1
ATOM 2239 C C . SER A 1 303 ? -9.286 -0.101 18.159 1.00 96.31 303 SER A C 1
ATOM 2241 O O . SER A 1 303 ? -8.183 -0.329 18.652 1.00 96.31 303 SER A O 1
ATOM 2243 N N . ASP A 1 304 ? -10.398 -0.707 18.555 1.00 93.94 304 ASP A N 1
ATOM 2244 C CA . ASP A 1 304 ? -10.452 -1.741 19.582 1.00 93.94 304 ASP A CA 1
ATOM 2245 C C . ASP A 1 304 ? -10.158 -3.150 19.018 1.00 93.94 304 ASP A C 1
ATOM 2247 O O . ASP A 1 304 ? -10.211 -4.140 19.752 1.00 93.94 304 ASP A O 1
ATOM 2251 N N . GLY A 1 305 ? -9.853 -3.222 17.716 1.00 94.56 305 GLY A N 1
ATOM 2252 C CA . GLY A 1 305 ? -9.742 -4.433 16.908 1.00 94.56 305 GLY A CA 1
ATOM 2253 C C . GLY A 1 305 ? -10.847 -4.551 15.854 1.00 94.56 305 GLY A C 1
ATOM 2254 O O . GLY A 1 305 ? -10.596 -5.119 14.789 1.00 94.56 305 GLY A O 1
ATOM 2255 N N . VAL A 1 306 ? -12.035 -4.008 16.125 1.00 95.12 306 VAL A N 1
ATOM 2256 C CA . VAL A 1 306 ? -13.237 -4.127 15.281 1.00 95.12 306 VAL A CA 1
ATOM 2257 C C . VAL A 1 306 ? -13.964 -2.788 15.141 1.00 95.12 306 VAL A C 1
ATOM 2259 O O . VAL A 1 306 ? -14.299 -2.388 14.028 1.00 95.12 306 VAL A O 1
ATOM 2262 N N . ARG A 1 307 ? -14.214 -2.109 16.260 1.00 93.19 307 ARG A N 1
ATOM 2263 C CA . ARG A 1 307 ? -14.907 -0.823 16.364 1.00 93.19 307 ARG A CA 1
ATOM 2264 C C . ARG A 1 307 ? -13.911 0.298 16.601 1.00 93.19 307 ARG A C 1
ATOM 2266 O O . ARG A 1 307 ? -12.775 0.066 17.021 1.00 93.19 307 ARG A O 1
ATOM 2273 N N . THR A 1 308 ? -14.366 1.526 16.379 1.00 94.44 308 THR A N 1
ATOM 2274 C CA . THR A 1 308 ? -13.540 2.713 16.583 1.00 94.44 308 THR A CA 1
ATOM 2275 C C . THR A 1 308 ? -14.171 3.757 17.479 1.00 94.44 308 THR A C 1
ATOM 2277 O O . THR A 1 308 ? -15.387 3.914 17.509 1.00 94.44 308 THR A O 1
ATOM 2280 N N . VAL A 1 309 ? -13.319 4.516 18.164 1.00 94.50 309 VAL A N 1
ATOM 2281 C CA . VAL A 1 309 ? -13.700 5.694 18.946 1.00 94.50 309 VAL A CA 1
ATOM 2282 C C . VAL A 1 309 ? -12.805 6.863 18.547 1.00 94.50 309 VAL A C 1
ATOM 2284 O O . VAL A 1 309 ? -11.584 6.724 18.500 1.00 94.50 309 VAL A O 1
ATOM 2287 N N . GLU A 1 310 ? -13.400 8.022 18.270 1.00 94.75 310 GLU A N 1
ATOM 2288 C CA . GLU A 1 310 ? -12.663 9.221 17.859 1.00 94.75 310 GLU A CA 1
ATOM 2289 C C . GLU A 1 310 ? -12.376 10.171 19.032 1.00 94.75 310 GLU A C 1
ATOM 2291 O O . GLU A 1 310 ? -13.186 10.331 19.950 1.00 94.75 310 GLU A O 1
ATOM 2296 N N . ARG A 1 311 ? -11.214 10.826 18.997 1.00 94.25 311 ARG A N 1
ATOM 2297 C CA . ARG A 1 311 ? -10.811 11.930 19.881 1.00 94.25 311 ARG A CA 1
ATOM 2298 C C . ARG A 1 311 ? -10.126 13.022 19.077 1.00 94.25 311 ARG A C 1
ATOM 2300 O O . ARG A 1 311 ? -9.455 12.735 18.090 1.00 94.25 311 ARG A O 1
ATOM 2307 N N . ALA A 1 312 ? -10.250 14.256 19.541 1.00 91.12 312 ALA A N 1
ATOM 2308 C CA . ALA A 1 312 ? -9.418 15.360 19.089 1.00 91.12 312 ALA A CA 1
ATOM 2309 C C . ALA A 1 312 ? -8.407 15.703 20.186 1.00 91.12 312 ALA A C 1
ATOM 2311 O O . ALA A 1 312 ? -8.746 15.638 21.369 1.00 91.12 312 ALA A O 1
ATOM 2312 N N . VAL A 1 313 ? -7.181 16.035 19.793 1.00 88.31 313 VAL A N 1
ATOM 2313 C CA . VAL A 1 313 ? -6.147 16.552 20.698 1.00 88.31 313 VAL A CA 1
ATOM 2314 C C . VAL A 1 313 ? -5.426 17.713 20.029 1.00 88.31 313 VAL A C 1
ATOM 2316 O O . VAL A 1 313 ? -5.173 17.669 18.825 1.00 88.31 313 VAL A O 1
ATOM 2319 N N . ASP A 1 314 ? -5.069 18.725 20.808 1.00 84.62 314 ASP A N 1
ATOM 2320 C CA . ASP A 1 314 ? -4.225 19.820 20.342 1.00 84.62 314 ASP A CA 1
ATOM 2321 C C . ASP A 1 314 ? -2.763 19.499 20.630 1.00 84.62 314 ASP A C 1
ATOM 2323 O O . ASP A 1 314 ? -2.427 19.024 21.717 1.00 84.62 314 ASP A O 1
ATOM 2327 N N . VAL A 1 315 ? -1.902 19.720 19.637 1.00 77.81 315 VAL A N 1
ATOM 2328 C CA . VAL A 1 315 ? -0.457 19.556 19.797 1.00 77.81 315 VAL A CA 1
ATOM 2329 C C . VAL A 1 315 ? 0.092 20.799 20.503 1.00 77.81 315 VAL A C 1
ATOM 2331 O O . VAL A 1 315 ? -0.144 21.896 19.995 1.00 77.81 315 VAL A O 1
ATOM 2334 N N . PRO A 1 316 ? 0.760 20.639 21.667 1.00 66.12 316 PRO A N 1
ATOM 2335 C CA . PRO A 1 316 ? 1.344 21.751 22.415 1.00 66.12 316 PRO A CA 1
ATOM 2336 C C . PRO A 1 316 ? 2.436 22.498 21.650 1.00 66.12 316 PRO A C 1
ATOM 2338 O O . PRO A 1 316 ? 3.148 21.839 20.853 1.00 66.12 316 PRO A O 1
#

Foldseek 3Di:
DQQQCQQVQDQAAEEAEDADPDDDDDQKWAFAADRRNYIYGYPDPPCRVLRVVQRNLRNLRAAADPAPDFPPHDPPPDDPRQFLPDWDADPVVRDIDDSVAEGDSRYPDDDYDHHPVSVVSSVCSVVPNCSVVVPVRQAFDWWKKWKWKQAPVGTDTFFIFTHRHGWDDADADDKKKFFAFPVRDTPDMGGHDFTDIRHDPPRHMTIDITTHDDDPPSQVRGAKMWMDDPNDIDMFGQDPDDADDWDWDWADDPPQKIKIFTPCQQFQWKFKAQPPPRRTPDGDGDGIDIGGNPRAKIWIWTGSRYHTDIDIDGRD

Sequence (316 aa):
VLALKAADGSSAYYYGVVKTTYSSGVAGIGYVGGGARTALGWDRLPSASGVMAHEIGHNMGRSHVACGGPSNPDPNFPYANGSIGIWGLDVPALSLRNPSTYKDLMSYCGPEWVSDYTWAAMLGYRQGGPNNLVAGGSASRRGLLVWGRITPNGLVLEPAFAVDAPPTPVRPGPHRVELRAADGTVLGFRQFATELHSDLPTGTEEAFAFVMPLEPGLETRLASVQVRAGGRVQERRVGTGAKRQPAPSLRARGAGASTLEWDATDYPMVLVREAGSGRIVSFARGGTLAVPARTGSLRLTFSDGVRTVERAVDVP